Protein AF-A0A382U1R8-F1 (afdb_monomer_lite)

pLDDT: mean 84.06, std 20.85, range [28.98, 98.56]

InterPro domains:
  IPR020043 Deacetylase Atu3266-like [PTHR42717] (39-165)
  IPR032466 Metal-dependent hydrolase [SSF51556] (41-166)

Organism: NCBI:txid408172

Secondary structure (DSSP, 8-state):
-B----TT----HHHHHHHHHHHHHHTT---EEB---SSSS-HHHHGGGPPTT-EE-STTS--TT-SEETTEE-HHHHHHHHTT-EEB---TTT---HHHHHHHHHTT---SB------GGGTT-SS---HHHHHHHHHHTT--HHHHHHHHTHHHHHHTT-TTTT-----TT----------------

Structure (mmCIF, N/CA/C/O backbone):
data_AF-A0A382U1R8-F1
#
_entry.id   AF-A0A382U1R8-F1
#
loop_
_atom_site.group_PDB
_atom_site.id
_atom_site.type_symbol
_atom_site.label_atom_id
_atom_site.label_alt_id
_atom_site.label_comp_id
_atom_site.label_asym_id
_atom_site.label_entity_id
_atom_site.label_seq_id
_atom_site.pdbx_PDB_ins_code
_atom_site.Cartn_x
_atom_site.Cartn_y
_atom_site.Cartn_z
_atom_site.occupancy
_atom_site.B_iso_or_equiv
_atom_site.auth_seq_id
_atom_site.auth_comp_id
_atom_site.auth_asym_id
_atom_site.auth_atom_id
_atom_site.pdbx_PDB_model_num
ATOM 1 N N . PHE A 1 1 ? 10.491 3.017 4.070 1.00 55.66 1 PHE A N 1
ATOM 2 C CA . PHE A 1 1 ? 11.606 3.465 3.206 1.00 55.66 1 PHE A CA 1
ATOM 3 C C . PHE A 1 1 ? 11.305 3.052 1.772 1.00 55.66 1 PHE A C 1
ATOM 5 O O . PHE A 1 1 ? 10.458 2.191 1.568 1.00 55.66 1 PHE A O 1
ATOM 12 N N . ASN A 1 2 ? 11.948 3.686 0.791 1.00 57.12 2 ASN A N 1
ATOM 13 C CA . ASN A 1 2 ? 11.637 3.488 -0.621 1.00 57.12 2 ASN A CA 1
ATOM 14 C C . ASN A 1 2 ? 12.825 2.843 -1.352 1.00 57.12 2 ASN A C 1
ATOM 16 O O . ASN A 1 2 ? 13.946 3.338 -1.239 1.00 57.12 2 ASN A O 1
ATOM 20 N N . THR A 1 3 ? 12.581 1.748 -2.074 1.00 58.19 3 THR A N 1
ATOM 21 C CA . THR A 1 3 ? 13.583 1.040 -2.890 1.00 58.19 3 THR A CA 1
ATOM 22 C C . THR A 1 3 ? 13.540 1.416 -4.376 1.00 58.19 3 THR A C 1
ATOM 24 O O . THR A 1 3 ? 14.140 0.718 -5.191 1.00 58.19 3 THR A O 1
ATOM 27 N N . MET A 1 4 ? 12.855 2.501 -4.755 1.00 64.44 4 MET A N 1
ATOM 28 C CA . MET A 1 4 ? 12.833 3.038 -6.121 1.00 64.44 4 MET A CA 1
ATOM 29 C C . MET A 1 4 ? 14.244 3.362 -6.625 1.00 64.44 4 MET A C 1
ATOM 31 O O . MET A 1 4 ? 15.091 3.878 -5.890 1.00 64.44 4 MET A O 1
ATOM 35 N N . ARG A 1 5 ? 14.505 3.075 -7.905 1.00 64.31 5 ARG A N 1
ATOM 36 C CA . ARG A 1 5 ? 15.790 3.370 -8.540 1.00 64.31 5 ARG A CA 1
ATOM 37 C C . ARG A 1 5 ? 16.051 4.873 -8.609 1.00 64.31 5 ARG A C 1
ATOM 39 O O . ARG A 1 5 ? 15.297 5.632 -9.209 1.00 64.31 5 ARG A O 1
ATOM 46 N N . ASN A 1 6 ? 17.201 5.277 -8.076 1.00 64.81 6 ASN A N 1
ATOM 47 C CA . ASN A 1 6 ? 17.837 6.537 -8.430 1.00 64.81 6 ASN A CA 1
ATOM 48 C C . ASN A 1 6 ? 18.865 6.259 -9.544 1.00 64.81 6 ASN A C 1
ATOM 50 O O . ASN A 1 6 ? 19.843 5.558 -9.284 1.00 64.81 6 ASN A O 1
ATOM 54 N N . PRO A 1 7 ? 18.695 6.791 -10.768 1.00 62.28 7 PRO A N 1
ATOM 55 C CA . PRO A 1 7 ? 19.630 6.561 -11.872 1.00 62.28 7 PRO A CA 1
ATOM 56 C C . PRO A 1 7 ? 21.066 7.013 -11.575 1.00 62.28 7 PRO A C 1
ATOM 58 O O . PRO A 1 7 ? 21.999 6.501 -12.182 1.00 62.28 7 PRO A O 1
ATOM 61 N N . ALA A 1 8 ? 21.243 7.959 -10.647 1.00 56.59 8 ALA A N 1
ATOM 62 C CA . ALA A 1 8 ? 22.545 8.496 -10.266 1.00 56.59 8 ALA A CA 1
ATOM 63 C C . ALA A 1 8 ? 23.290 7.632 -9.237 1.00 56.59 8 ALA A C 1
ATOM 65 O O . ALA A 1 8 ? 24.428 7.947 -8.893 1.00 56.59 8 ALA A O 1
ATOM 66 N N . ILE A 1 9 ? 22.659 6.581 -8.700 1.00 60.97 9 ILE A N 1
ATOM 67 C CA . ILE A 1 9 ? 23.220 5.805 -7.599 1.00 60.97 9 ILE A CA 1
ATOM 68 C C . ILE A 1 9 ? 22.967 4.306 -7.811 1.00 60.97 9 ILE A C 1
ATOM 70 O O . ILE A 1 9 ? 21.850 3.819 -7.648 1.00 60.97 9 ILE A O 1
ATOM 74 N N . THR A 1 10 ? 24.025 3.557 -8.122 1.00 67.06 10 THR A N 1
ATOM 75 C CA . THR A 1 10 ? 23.963 2.098 -8.286 1.00 67.06 10 THR A CA 1
ATOM 76 C C . THR A 1 10 ? 24.118 1.411 -6.930 1.00 67.06 10 THR A C 1
ATOM 78 O O . THR A 1 10 ? 25.223 1.309 -6.406 1.00 67.06 10 THR A O 1
ATOM 81 N N . HIS A 1 11 ? 23.015 0.929 -6.365 1.00 72.94 11 HIS A N 1
ATOM 82 C CA . HIS A 1 11 ? 23.013 0.057 -5.188 1.00 72.94 11 HIS A CA 1
ATOM 83 C C . HIS A 1 11 ? 22.217 -1.211 -5.485 1.00 72.94 11 HIS A C 1
ATOM 85 O O . HIS A 1 11 ? 21.227 -1.161 -6.213 1.00 72.94 11 HIS A O 1
ATOM 91 N N . ASP A 1 12 ? 22.628 -2.327 -4.883 1.00 87.62 12 ASP A N 1
ATOM 92 C CA . ASP A 1 12 ? 21.847 -3.563 -4.893 1.00 87.62 12 ASP A CA 1
ATOM 93 C C . ASP A 1 12 ? 20.550 -3.361 -4.079 1.00 87.62 12 ASP A C 1
ATOM 95 O O . ASP A 1 12 ? 20.620 -3.100 -2.869 1.00 87.62 12 ASP A O 1
ATOM 99 N N . PRO A 1 13 ? 19.360 -3.473 -4.700 1.00 88.81 13 PRO A N 1
ATOM 100 C CA . PRO A 1 13 ? 18.092 -3.257 -4.010 1.00 88.81 13 PRO A CA 1
ATOM 101 C C . PRO A 1 13 ? 17.854 -4.260 -2.874 1.00 88.81 13 PRO A C 1
ATOM 103 O O . PRO A 1 13 ? 17.229 -3.902 -1.872 1.00 88.81 13 PRO A O 1
ATOM 106 N N . ARG A 1 14 ? 18.416 -5.474 -2.960 1.00 91.12 14 ARG A N 1
ATOM 107 C CA . ARG A 1 14 ? 18.332 -6.477 -1.886 1.00 91.12 14 ARG A CA 1
ATOM 108 C C . ARG A 1 14 ? 19.113 -6.023 -0.656 1.00 91.12 14 ARG A C 1
ATOM 110 O O . ARG A 1 14 ? 18.645 -6.170 0.473 1.00 91.12 14 ARG A O 1
ATOM 117 N N . GLN A 1 15 ? 20.270 -5.388 -0.858 1.00 91.19 15 GLN A N 1
ATOM 118 C CA . GLN A 1 15 ? 21.047 -4.800 0.231 1.00 91.19 15 GLN A CA 1
ATOM 119 C C . GLN A 1 15 ? 20.304 -3.637 0.906 1.00 91.19 15 GLN A C 1
ATOM 121 O O . GLN A 1 15 ? 20.348 -3.530 2.134 1.00 91.19 15 GLN A O 1
ATOM 126 N N . ILE A 1 16 ? 19.614 -2.786 0.137 1.00 90.19 16 ILE A N 1
ATOM 127 C CA . ILE A 1 16 ? 18.795 -1.697 0.696 1.00 90.19 16 ILE A CA 1
ATOM 128 C C . ILE A 1 16 ? 17.664 -2.275 1.545 1.00 90.19 16 ILE A C 1
ATOM 130 O O . ILE A 1 16 ? 17.480 -1.844 2.684 1.00 90.19 16 ILE A O 1
ATOM 134 N N . MET A 1 17 ? 16.941 -3.269 1.020 1.00 92.75 17 MET A N 1
ATOM 135 C CA . MET A 1 17 ? 15.852 -3.916 1.747 1.00 92.75 17 MET A CA 1
ATOM 136 C C . MET A 1 17 ? 16.343 -4.543 3.053 1.00 92.75 17 MET A C 1
ATOM 138 O O . MET A 1 17 ? 15.781 -4.254 4.107 1.00 92.75 17 MET A O 1
ATOM 142 N N . ARG A 1 18 ? 17.443 -5.308 3.009 1.00 93.62 18 ARG A N 1
ATOM 143 C CA . ARG A 1 18 ? 18.053 -5.905 4.205 1.00 93.62 18 ARG A CA 1
ATOM 144 C C . ARG A 1 18 ? 18.379 -4.852 5.264 1.00 93.62 18 ARG A C 1
ATOM 146 O O . ARG A 1 18 ? 17.970 -4.997 6.408 1.00 93.62 18 ARG A O 1
ATOM 153 N N . ARG A 1 19 ? 19.066 -3.768 4.889 1.00 93.50 19 ARG A N 1
ATOM 154 C CA . ARG A 1 19 ? 19.439 -2.699 5.835 1.00 9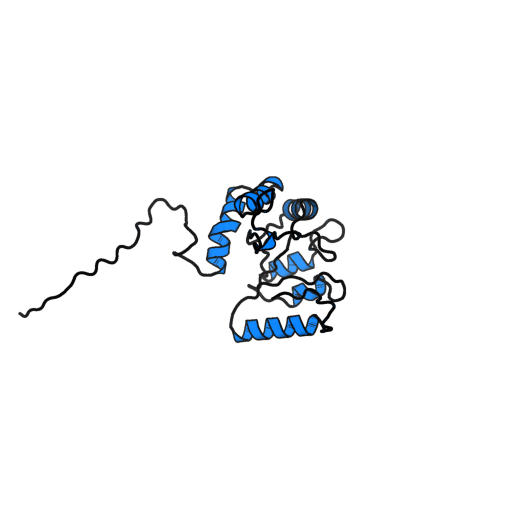3.50 19 ARG A CA 1
ATOM 155 C C . ARG A 1 19 ? 18.221 -1.979 6.416 1.00 93.50 19 ARG A C 1
ATOM 157 O O . ARG A 1 19 ? 18.226 -1.609 7.587 1.00 93.50 19 ARG A O 1
ATOM 164 N N . GLY A 1 20 ? 17.183 -1.770 5.607 1.00 93.56 20 GLY A N 1
ATOM 165 C CA . GLY A 1 20 ? 15.927 -1.182 6.066 1.00 93.56 20 GLY A CA 1
ATOM 166 C C . GLY A 1 20 ? 15.215 -2.064 7.094 1.00 93.56 20 GLY A C 1
ATOM 167 O O . GLY A 1 20 ? 14.724 -1.550 8.097 1.00 93.56 20 GLY A O 1
ATOM 168 N N . LEU A 1 21 ? 15.214 -3.381 6.879 1.00 95.12 21 LEU A N 1
ATOM 169 C CA . LEU A 1 21 ? 14.654 -4.360 7.813 1.00 95.12 21 LEU A CA 1
ATOM 170 C C . LEU A 1 21 ? 15.484 -4.474 9.101 1.00 95.12 21 LEU A C 1
ATOM 172 O O . LEU A 1 21 ? 14.904 -4.477 10.182 1.00 95.12 21 LEU A O 1
ATOM 176 N N . GLU A 1 22 ? 16.817 -4.464 9.010 1.00 95.38 22 GLU A N 1
ATOM 177 C CA . GLU A 1 22 ? 17.717 -4.441 10.177 1.00 95.38 22 GLU A CA 1
ATOM 178 C C . GLU A 1 22 ? 17.462 -3.213 11.066 1.00 95.38 22 GLU A C 1
ATOM 180 O O . GLU A 1 22 ? 17.375 -3.325 12.288 1.00 95.38 22 GLU A O 1
ATOM 185 N N . ALA A 1 23 ? 17.276 -2.033 10.466 1.00 95.19 23 ALA A N 1
ATOM 186 C CA . ALA A 1 23 ? 16.932 -0.819 11.208 1.00 95.19 23 ALA A CA 1
ATOM 187 C C . ALA A 1 23 ? 15.541 -0.906 11.866 1.00 95.19 23 ALA A C 1
ATOM 189 O O . ALA A 1 23 ? 15.331 -0.411 12.977 1.00 95.19 23 ALA A O 1
ATOM 190 N N . ALA A 1 24 ? 14.583 -1.538 11.190 1.00 94.56 24 ALA A N 1
ATOM 191 C CA . ALA A 1 24 ? 13.235 -1.735 11.707 1.00 94.56 24 ALA A CA 1
ATOM 192 C C . ALA A 1 24 ? 13.216 -2.721 12.886 1.00 94.56 24 ALA A C 1
ATOM 194 O O . ALA A 1 24 ? 12.536 -2.493 13.882 1.00 94.56 24 ALA A O 1
ATOM 195 N N . GLU A 1 25 ? 14.002 -3.795 12.805 1.00 94.19 25 GLU A N 1
ATOM 196 C CA . GLU A 1 25 ? 14.203 -4.756 13.891 1.00 94.19 25 GLU A CA 1
ATOM 197 C C . GLU A 1 25 ? 14.902 -4.116 15.091 1.00 94.19 25 GLU A C 1
ATOM 199 O O . GLU A 1 25 ? 14.383 -4.182 16.202 1.00 94.19 25 GLU A O 1
ATOM 204 N N . GLY A 1 26 ? 15.999 -3.387 14.866 1.00 95.69 26 GLY A N 1
ATOM 205 C CA . GLY A 1 26 ? 16.717 -2.685 15.932 1.00 95.69 26 GLY A CA 1
ATOM 206 C C . GLY A 1 26 ? 15.904 -1.588 16.632 1.00 95.69 26 GLY A C 1
ATOM 207 O O . GLY A 1 26 ? 16.256 -1.175 17.733 1.00 95.69 26 GLY A O 1
ATOM 208 N N . SER A 1 27 ? 14.814 -1.117 16.017 1.00 94.38 27 SER A N 1
ATOM 209 C CA . SER A 1 27 ? 13.902 -0.128 16.604 1.00 94.38 27 SER A CA 1
ATOM 210 C C . SER A 1 27 ? 12.577 -0.713 17.099 1.00 94.38 27 SER A C 1
ATOM 212 O O . SER A 1 27 ? 11.750 0.046 17.604 1.00 94.38 27 SER A O 1
ATOM 214 N N . SER A 1 28 ? 12.365 -2.028 16.969 1.00 92.38 28 SER A N 1
ATOM 215 C CA . SER A 1 28 ? 11.097 -2.703 17.278 1.00 92.38 28 SER A CA 1
ATOM 216 C C . SER A 1 28 ? 9.884 -2.038 16.616 1.00 92.38 28 SER A C 1
ATOM 218 O O . SER A 1 28 ? 8.808 -1.950 17.211 1.00 92.38 28 SER A O 1
ATOM 220 N N . ARG A 1 29 ? 10.059 -1.520 15.393 1.00 91.12 29 ARG A N 1
ATOM 221 C CA . ARG A 1 29 ? 9.005 -0.836 14.636 1.00 91.12 29 ARG A CA 1
ATOM 222 C C . ARG A 1 29 ? 8.714 -1.537 13.311 1.00 91.12 29 ARG A C 1
ATOM 224 O O . ARG A 1 29 ? 9.617 -2.138 12.717 1.00 91.12 29 ARG A O 1
ATOM 231 N N . PRO A 1 30 ? 7.465 -1.442 12.827 1.00 93.19 30 PRO A N 1
ATOM 232 C CA . PRO A 1 30 ? 7.136 -1.875 11.483 1.00 93.19 30 PRO A CA 1
ATOM 233 C C . PRO A 1 30 ? 7.745 -0.931 10.447 1.00 93.19 30 PRO A C 1
ATOM 235 O O . PRO A 1 30 ? 8.069 0.230 10.720 1.00 93.19 30 PRO A O 1
ATOM 238 N N . VAL A 1 31 ? 7.858 -1.431 9.226 1.00 95.19 31 VAL A N 1
ATOM 239 C CA . VAL A 1 31 ? 8.271 -0.666 8.056 1.00 95.19 31 VAL A CA 1
ATOM 240 C C . VAL A 1 31 ? 7.078 -0.350 7.172 1.00 95.19 31 VAL A C 1
ATOM 242 O O . VAL A 1 31 ? 6.302 -1.232 6.835 1.00 95.19 31 VAL A O 1
ATOM 245 N N . LEU A 1 32 ? 6.986 0.906 6.728 1.00 95.38 32 LEU A N 1
ATOM 246 C CA . LEU A 1 32 ? 6.201 1.270 5.550 1.00 95.38 32 LEU A CA 1
ATOM 247 C C . LEU A 1 32 ? 7.080 1.083 4.309 1.00 95.38 32 LEU A C 1
ATOM 249 O O . LEU A 1 32 ? 8.049 1.830 4.108 1.00 95.38 32 LEU A O 1
ATOM 253 N N . TYR A 1 33 ? 6.782 0.061 3.520 1.00 95.12 33 TYR A N 1
ATOM 254 C CA . TYR A 1 33 ? 7.550 -0.391 2.372 1.00 95.12 33 TYR A CA 1
ATOM 255 C C . TYR A 1 33 ? 6.905 0.059 1.061 1.00 95.12 33 TYR A C 1
ATOM 257 O O . TYR A 1 33 ? 5.787 -0.335 0.738 1.00 95.12 33 TYR A O 1
ATOM 265 N N . GLY A 1 34 ? 7.629 0.878 0.297 1.00 92.62 34 GLY A N 1
ATOM 266 C CA . GLY A 1 34 ? 7.286 1.170 -1.094 1.00 92.62 34 GLY A CA 1
ATOM 267 C C . GLY A 1 34 ? 7.994 0.166 -2.006 1.00 92.62 34 GLY A C 1
ATOM 268 O O . GLY A 1 34 ? 9.228 0.236 -2.071 1.00 92.62 34 GLY A O 1
ATOM 269 N N . PRO A 1 35 ? 7.265 -0.747 -2.677 1.00 90.19 35 PRO A N 1
ATOM 270 C CA . PRO A 1 35 ? 7.871 -1.805 -3.471 1.00 90.19 35 PRO A CA 1
ATOM 271 C C . PRO A 1 35 ? 8.677 -1.244 -4.639 1.00 90.19 35 PRO A C 1
ATOM 273 O O . PRO A 1 35 ? 8.370 -0.193 -5.209 1.00 90.19 35 PRO A O 1
ATOM 276 N N . ARG A 1 36 ? 9.736 -1.966 -4.995 1.00 88.38 36 ARG A N 1
ATOM 277 C CA . ARG A 1 36 ? 10.504 -1.710 -6.210 1.00 88.38 36 ARG A CA 1
ATOM 278 C C . ARG A 1 36 ? 9.760 -2.291 -7.407 1.00 88.38 36 ARG A C 1
ATOM 280 O O . ARG A 1 36 ? 9.222 -3.387 -7.319 1.00 88.38 36 ARG A O 1
ATOM 287 N N . PHE A 1 37 ? 9.769 -1.570 -8.520 1.00 81.75 37 PHE A N 1
ATOM 288 C CA . PHE A 1 37 ? 9.058 -1.969 -9.737 1.00 81.75 37 PHE A CA 1
ATOM 289 C C . PHE A 1 37 ? 9.967 -2.083 -10.969 1.00 81.75 37 PHE A C 1
ATOM 291 O O . PHE A 1 37 ? 9.486 -2.458 -12.022 1.00 81.75 37 PHE A O 1
ATOM 298 N N . ASP A 1 38 ? 11.275 -1.826 -10.848 1.00 77.25 38 ASP A N 1
ATOM 299 C CA . ASP A 1 38 ? 12.241 -1.830 -11.965 1.00 77.25 38 ASP A CA 1
ATOM 300 C C . ASP A 1 38 ? 12.655 -3.247 -12.459 1.00 77.25 38 ASP A C 1
ATOM 302 O O . ASP A 1 38 ? 13.688 -3.397 -13.113 1.00 77.25 38 ASP A O 1
ATOM 306 N N . GLY A 1 39 ? 11.899 -4.299 -12.110 1.00 79.12 39 GLY A N 1
ATOM 307 C CA . GLY A 1 39 ? 12.068 -5.693 -12.570 1.00 79.12 39 GLY A CA 1
ATOM 308 C C . GLY A 1 39 ? 13.316 -6.459 -12.084 1.00 79.12 39 GLY A C 1
ATOM 309 O O . GLY A 1 39 ? 13.338 -7.686 -12.107 1.00 79.12 39 GLY A O 1
ATOM 310 N N . ASP A 1 40 ? 14.351 -5.774 -11.601 1.00 87.19 40 ASP A N 1
ATOM 311 C CA . ASP A 1 40 ? 15.619 -6.339 -11.096 1.00 87.19 40 ASP A CA 1
ATOM 312 C C . ASP A 1 40 ? 15.540 -6.924 -9.668 1.00 87.19 40 ASP A C 1
ATOM 314 O O . ASP A 1 40 ? 16.464 -7.593 -9.179 1.00 87.19 40 ASP A O 1
ATOM 318 N N . PHE A 1 41 ? 14.416 -6.694 -8.998 1.00 90.88 41 PHE A N 1
ATOM 319 C CA . PHE A 1 41 ? 14.034 -7.340 -7.753 1.00 90.88 41 PHE A CA 1
ATOM 320 C C . PHE A 1 41 ? 12.516 -7.551 -7.773 1.00 90.88 41 PHE A C 1
ATOM 322 O O . PHE A 1 41 ? 11.790 -6.610 -7.468 1.00 90.88 41 PHE A O 1
ATOM 329 N N . PRO A 1 42 ? 12.024 -8.734 -8.174 1.00 93.31 42 PRO A N 1
ATOM 330 C CA . PRO A 1 42 ? 10.593 -8.985 -8.324 1.00 93.31 42 PRO A CA 1
ATOM 331 C C . PRO A 1 42 ? 9.810 -8.864 -7.012 1.00 93.31 42 PRO A C 1
ATOM 333 O O . PRO A 1 42 ? 10.319 -9.206 -5.946 1.00 93.31 42 PRO A O 1
ATOM 336 N N . LEU A 1 43 ? 8.549 -8.443 -7.078 1.00 94.62 43 LEU A N 1
ATOM 337 C CA . LEU A 1 43 ? 7.632 -8.320 -5.946 1.00 94.62 43 LEU A CA 1
ATOM 338 C C . LEU A 1 43 ? 7.488 -9.656 -5.208 1.00 94.62 43 LEU A C 1
ATOM 340 O O . LEU A 1 43 ? 7.479 -9.693 -3.978 1.00 94.62 43 LEU A O 1
ATOM 344 N N . ASP A 1 44 ? 7.466 -10.755 -5.958 1.00 95.00 44 ASP A N 1
ATOM 345 C CA . ASP A 1 44 ? 7.406 -12.122 -5.441 1.00 95.00 44 ASP A CA 1
ATOM 346 C C . ASP A 1 44 ? 8.651 -12.491 -4.602 1.00 95.00 44 ASP A C 1
ATOM 348 O O . ASP A 1 44 ? 8.562 -13.350 -3.728 1.00 95.00 44 ASP A O 1
ATOM 352 N N . GLU A 1 45 ? 9.791 -11.818 -4.810 1.00 95.56 45 GLU A N 1
ATOM 353 C CA . GLU A 1 45 ? 10.995 -11.941 -3.973 1.00 95.56 45 GLU A CA 1
ATOM 354 C C . GLU A 1 45 ? 11.045 -10.891 -2.850 1.00 95.56 45 GLU A C 1
ATOM 356 O O . GLU A 1 45 ? 11.627 -11.149 -1.797 1.00 95.56 45 GLU A O 1
ATOM 361 N N . GLN A 1 46 ? 10.428 -9.722 -3.045 1.00 96.19 46 GLN A N 1
ATOM 362 C CA . GLN A 1 46 ? 10.357 -8.655 -2.040 1.00 96.19 46 GLN A CA 1
ATOM 363 C C . GLN A 1 46 ? 9.431 -9.035 -0.874 1.00 96.19 46 GLN A C 1
ATOM 365 O O . GLN A 1 46 ? 9.806 -8.926 0.293 1.00 96.19 46 GLN A O 1
ATOM 370 N N . LEU A 1 47 ? 8.207 -9.484 -1.167 1.00 97.31 47 LEU A N 1
ATOM 371 C CA . LEU A 1 47 ? 7.175 -9.734 -0.155 1.00 97.31 47 LEU A CA 1
ATOM 372 C C . LEU A 1 47 ? 7.566 -10.788 0.902 1.00 97.31 47 LEU A C 1
ATOM 374 O O . LE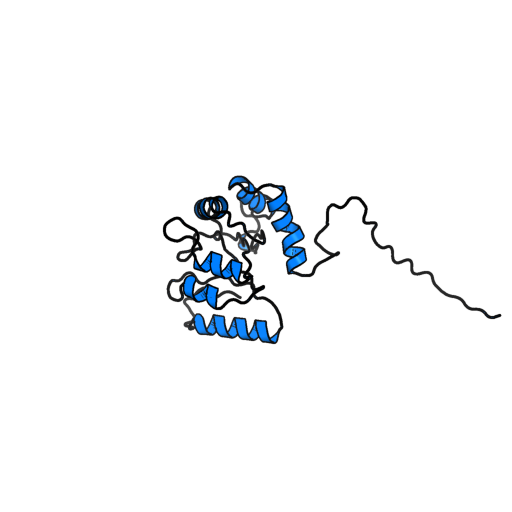U A 1 47 ? 7.224 -10.594 2.073 1.00 97.31 47 LEU A O 1
ATOM 378 N N . PRO A 1 48 ? 8.278 -11.886 0.569 1.00 97.50 48 PRO A N 1
ATOM 379 C CA . PRO A 1 48 ? 8.797 -12.832 1.559 1.00 97.50 48 PRO A CA 1
ATOM 380 C C . PRO A 1 48 ? 9.764 -12.231 2.582 1.00 97.50 48 PRO A C 1
ATOM 382 O O . PRO A 1 48 ? 9.894 -12.782 3.672 1.00 97.50 48 PRO A O 1
ATOM 385 N N . CYS A 1 49 ? 10.430 -11.117 2.266 1.00 96.88 49 CYS A N 1
ATOM 386 C CA . CYS A 1 49 ? 11.353 -10.459 3.190 1.00 96.88 49 CYS A CA 1
ATOM 387 C C . CYS A 1 49 ? 10.640 -9.634 4.275 1.00 96.88 49 CYS A C 1
ATOM 389 O O . CYS A 1 49 ? 11.260 -9.291 5.279 1.00 96.88 49 CYS A O 1
ATOM 391 N N . LEU A 1 50 ? 9.366 -9.284 4.075 1.00 97.69 50 LEU A N 1
ATOM 392 C CA . LEU A 1 50 ? 8.592 -8.483 5.023 1.00 97.69 50 LEU A CA 1
ATOM 393 C C . LEU A 1 50 ? 8.088 -9.328 6.197 1.00 97.69 50 LEU A C 1
ATOM 395 O O . LEU A 1 50 ? 7.761 -10.509 6.052 1.00 97.69 50 LEU A O 1
ATOM 399 N N . ARG A 1 51 ? 8.001 -8.695 7.366 1.00 96.50 51 ARG A N 1
ATOM 400 C CA . ARG A 1 51 ? 7.614 -9.321 8.633 1.00 96.50 51 ARG A CA 1
ATOM 401 C C . ARG A 1 51 ? 6.145 -9.021 8.949 1.00 96.50 51 ARG A C 1
ATOM 403 O O . ARG A 1 51 ? 5.590 -8.053 8.423 1.00 96.50 51 ARG A O 1
ATOM 410 N N . PRO A 1 52 ? 5.511 -9.799 9.844 1.00 96.88 52 PRO A N 1
ATOM 411 C CA . PRO A 1 52 ? 4.195 -9.447 10.362 1.00 96.88 52 PRO A CA 1
ATOM 412 C C . PRO A 1 52 ? 4.191 -8.017 10.927 1.00 96.88 52 PRO A C 1
ATOM 414 O O . PRO A 1 52 ? 5.084 -7.646 11.688 1.00 96.88 52 PRO A O 1
ATOM 417 N N . GLY A 1 53 ? 3.197 -7.217 10.544 1.00 95.38 53 GLY A N 1
ATOM 418 C CA . GLY A 1 53 ? 3.063 -5.811 10.930 1.00 95.38 53 GLY A CA 1
ATOM 419 C C . GLY A 1 53 ? 3.760 -4.809 10.003 1.00 95.38 53 GLY A C 1
ATOM 420 O O . GLY A 1 53 ? 3.426 -3.627 10.064 1.00 95.38 53 GLY A O 1
ATOM 421 N N . ASP A 1 54 ? 4.675 -5.240 9.125 1.00 97.12 54 ASP A N 1
ATOM 422 C CA . ASP A 1 54 ? 5.179 -4.370 8.057 1.00 97.12 54 ASP A CA 1
ATOM 423 C C . ASP A 1 54 ? 4.040 -4.058 7.060 1.00 97.12 54 ASP A C 1
ATOM 425 O O . ASP A 1 54 ? 3.138 -4.870 6.837 1.00 97.12 54 ASP A O 1
ATOM 429 N N . VAL A 1 55 ? 4.066 -2.863 6.469 1.00 97.81 55 VAL A N 1
ATOM 430 C CA . VAL A 1 55 ? 2.993 -2.314 5.630 1.00 97.81 55 VAL A CA 1
AT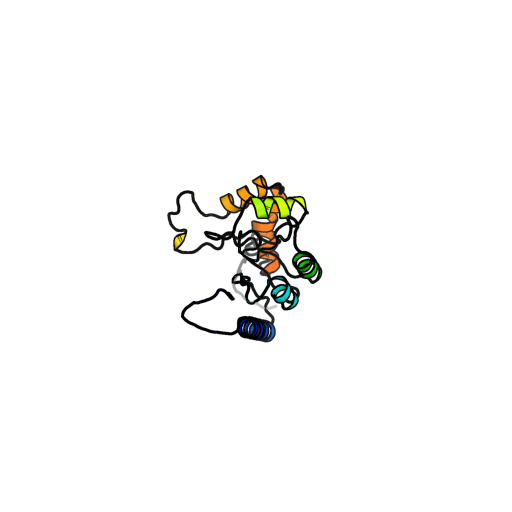OM 431 C C . VAL A 1 55 ? 3.522 -2.042 4.225 1.00 97.81 55 VAL A C 1
ATOM 433 O O . VAL A 1 55 ? 4.438 -1.244 4.056 1.00 97.81 55 VAL A O 1
ATOM 436 N N . VAL A 1 56 ? 2.932 -2.653 3.204 1.00 97.19 56 VAL A N 1
ATOM 437 C CA . VAL A 1 56 ? 3.183 -2.344 1.790 1.00 97.19 56 VAL A CA 1
ATOM 438 C C . VAL A 1 56 ? 2.304 -1.169 1.380 1.00 97.19 56 VAL A C 1
ATOM 440 O O . VAL A 1 56 ? 1.102 -1.211 1.602 1.00 97.19 56 VAL A O 1
ATOM 443 N N . THR A 1 57 ? 2.870 -0.126 0.778 1.00 96.12 57 THR A N 1
ATOM 444 C CA . THR A 1 57 ? 2.102 0.999 0.212 1.00 96.12 57 THR A CA 1
ATOM 445 C C . THR A 1 57 ? 2.149 0.978 -1.318 1.00 96.12 57 THR A C 1
ATOM 447 O O . THR A 1 57 ? 2.856 0.158 -1.905 1.00 96.12 57 THR A O 1
ATOM 450 N N . TYR A 1 58 ? 1.390 1.857 -1.978 1.00 94.94 58 TYR A N 1
ATOM 451 C CA . TYR A 1 58 ? 1.222 1.886 -3.444 1.00 94.94 58 TYR A CA 1
ATOM 452 C C . TYR A 1 58 ? 0.533 0.638 -4.017 1.00 94.94 58 TYR A C 1
ATOM 454 O O . TYR A 1 58 ? 0.668 0.331 -5.201 1.00 94.94 58 TYR A O 1
ATOM 462 N N . THR A 1 59 ? -0.221 -0.073 -3.176 1.00 95.94 59 THR A N 1
ATOM 463 C CA . THR A 1 59 ? -0.775 -1.408 -3.451 1.00 95.94 59 THR A CA 1
ATOM 464 C C . THR A 1 59 ? -1.609 -1.470 -4.735 1.00 95.94 59 THR A C 1
ATOM 466 O O . THR A 1 59 ? -1.575 -2.471 -5.444 1.00 95.94 59 THR A O 1
ATOM 469 N N . PHE A 1 60 ? -2.340 -0.398 -5.054 1.00 96.62 60 PHE A N 1
ATOM 470 C CA . PHE A 1 60 ? -3.272 -0.351 -6.187 1.00 96.62 60 PHE A CA 1
ATOM 471 C C . PHE A 1 60 ? -2.726 0.436 -7.384 1.00 96.62 60 PHE A C 1
ATOM 473 O O . PHE A 1 60 ? -3.491 0.823 -8.265 1.00 96.62 60 PHE A O 1
ATOM 480 N N . GLY A 1 61 ? -1.421 0.710 -7.420 1.00 92.38 61 GLY A N 1
ATOM 481 C CA . GLY A 1 61 ? -0.778 1.412 -8.526 1.00 92.38 61 GLY A CA 1
ATOM 482 C C . GLY A 1 61 ? -0.551 0.526 -9.746 1.00 92.38 61 GLY A C 1
ATOM 483 O O . GLY A 1 61 ? -0.239 -0.656 -9.617 1.00 92.38 61 GLY A O 1
ATOM 484 N N . ASP A 1 62 ? -0.645 1.119 -10.938 1.00 88.44 62 ASP A N 1
ATOM 485 C CA . ASP A 1 62 ? -0.202 0.482 -12.185 1.00 88.44 62 ASP A CA 1
ATOM 486 C C . ASP A 1 62 ? 1.320 0.615 -12.326 1.00 88.44 62 ASP A C 1
ATOM 488 O O . ASP A 1 62 ? 1.857 1.443 -13.064 1.00 88.44 62 ASP A O 1
ATOM 492 N N . LEU A 1 63 ? 2.013 -0.143 -11.482 1.00 85.19 63 LEU A N 1
ATOM 493 C CA . LEU A 1 63 ? 3.460 -0.305 -11.500 1.00 85.19 63 LEU A CA 1
ATOM 494 C C . LEU A 1 63 ? 3.815 -1.510 -12.379 1.00 85.19 63 LEU A C 1
ATOM 496 O O . LEU A 1 63 ? 3.023 -2.446 -12.487 1.00 85.19 63 LEU A O 1
ATOM 500 N N . GLU A 1 64 ? 5.010 -1.512 -12.972 1.00 85.38 64 GLU A N 1
ATOM 501 C CA . GLU A 1 64 ? 5.470 -2.606 -13.846 1.00 85.38 64 GLU A CA 1
ATOM 502 C C . GLU A 1 64 ? 5.397 -3.975 -13.148 1.00 85.38 64 GLU A C 1
ATOM 504 O O . GLU A 1 64 ? 4.965 -4.954 -13.752 1.00 85.38 64 GLU A O 1
ATOM 509 N N . ASP A 1 65 ? 5.703 -4.019 -11.848 1.00 88.62 65 ASP A N 1
ATOM 510 C CA . ASP A 1 65 ? 5.576 -5.216 -11.014 1.00 88.62 65 ASP A CA 1
ATOM 511 C C . ASP A 1 65 ? 4.537 -5.029 -9.892 1.00 88.62 65 ASP A C 1
ATOM 513 O O . ASP A 1 65 ? 4.841 -5.066 -8.700 1.00 88.62 65 ASP A O 1
ATOM 517 N N . ASN A 1 66 ? 3.291 -4.744 -10.288 1.00 93.12 66 ASN A N 1
ATOM 518 C CA . ASN A 1 66 ? 2.155 -4.558 -9.377 1.00 93.12 66 ASN A CA 1
ATOM 519 C C . ASN A 1 66 ? 1.579 -5.884 -8.837 1.00 93.12 66 ASN A C 1
ATOM 521 O O . ASN A 1 66 ? 1.992 -6.974 -9.225 1.00 93.12 66 ASN A O 1
ATOM 525 N N . ILE A 1 67 ? 0.573 -5.799 -7.961 1.00 95.94 67 ILE A N 1
ATOM 526 C CA . ILE A 1 67 ? -0.030 -6.947 -7.259 1.00 95.94 67 ILE A CA 1
ATOM 527 C C . ILE A 1 67 ? -0.815 -7.928 -8.147 1.00 95.94 67 ILE A C 1
ATOM 529 O O . ILE A 1 67 ? -1.207 -8.993 -7.665 1.00 95.94 67 ILE A O 1
ATOM 533 N N . ILE A 1 68 ? -1.061 -7.597 -9.416 1.00 96.50 68 ILE A N 1
ATOM 534 C CA . ILE A 1 68 ? -1.816 -8.422 -10.358 1.00 96.50 68 ILE A CA 1
ATOM 535 C C . ILE A 1 68 ? -0.852 -9.183 -11.270 1.00 96.50 68 ILE A C 1
ATOM 537 O O . ILE A 1 68 ? 0.059 -8.617 -11.867 1.00 96.50 68 ILE A O 1
ATOM 541 N N . ALA A 1 69 ? -1.084 -10.484 -11.420 1.00 94.19 69 ALA A N 1
ATOM 542 C CA . ALA A 1 69 ? -0.414 -11.328 -12.400 1.00 94.19 69 ALA A CA 1
ATOM 543 C C . ALA A 1 69 ? -1.456 -12.170 -13.137 1.00 94.19 69 ALA A C 1
ATOM 545 O O . ALA A 1 69 ? -2.289 -12.832 -12.521 1.00 94.19 69 ALA A O 1
ATOM 546 N N . LYS A 1 70 ? -1.413 -12.152 -14.476 1.00 93.38 70 LYS A N 1
ATOM 547 C CA . LYS A 1 70 ? -2.351 -12.905 -15.334 1.00 93.38 70 LYS A CA 1
ATOM 548 C C . LYS A 1 70 ? -3.831 -12.620 -15.005 1.00 93.38 70 LYS A C 1
ATOM 550 O O . LYS A 1 70 ? -4.659 -13.526 -15.028 1.00 93.38 70 LYS A O 1
ATOM 555 N N . GLY A 1 71 ? -4.148 -11.360 -14.691 1.00 95.19 71 GLY A N 1
ATOM 556 C CA . GLY A 1 71 ? -5.511 -10.900 -14.395 1.00 95.19 71 GLY A CA 1
ATOM 557 C C . GLY A 1 71 ? -6.051 -11.310 -13.023 1.00 95.19 71 GLY A C 1
ATOM 558 O O . GLY A 1 71 ? -7.257 -11.236 -12.818 1.00 95.19 71 GLY A O 1
ATOM 559 N N . ARG A 1 72 ? -5.184 -11.764 -12.111 1.00 97.44 72 ARG A N 1
ATOM 560 C CA . ARG A 1 72 ? -5.540 -12.200 -10.757 1.00 97.44 72 ARG A CA 1
ATOM 561 C C . ARG A 1 72 ? -4.597 -11.590 -9.729 1.00 97.44 72 ARG A C 1
ATOM 563 O O . ARG A 1 72 ? -3.460 -11.263 -10.074 1.00 97.44 72 ARG A O 1
ATOM 570 N N . VAL A 1 73 ? -5.017 -11.484 -8.471 1.00 98.06 73 VAL A N 1
ATOM 571 C CA . VAL A 1 73 ? -4.093 -11.099 -7.390 1.00 98.06 73 VAL A CA 1
ATOM 572 C C . VAL A 1 73 ? -3.029 -12.191 -7.223 1.00 98.06 73 VAL A C 1
ATOM 574 O O . VAL A 1 73 ? -3.343 -13.383 -7.183 1.00 98.06 73 VAL A O 1
ATOM 577 N N . ARG A 1 74 ? -1.753 -11.798 -7.149 1.00 97.44 74 ARG A N 1
ATOM 578 C CA . ARG A 1 74 ? -0.615 -12.723 -7.004 1.00 97.44 74 ARG A CA 1
ATOM 579 C C . ARG A 1 74 ? -0.742 -13.585 -5.750 1.00 97.44 74 ARG A C 1
ATOM 581 O O . ARG A 1 74 ? -1.113 -13.094 -4.686 1.00 97.44 74 ARG A O 1
ATOM 588 N N . SER A 1 75 ? -0.313 -14.844 -5.832 1.00 97.88 75 SER A N 1
ATOM 589 C CA . SER A 1 75 ? -0.240 -15.720 -4.654 1.00 97.88 75 SER A CA 1
ATOM 590 C C . SER A 1 75 ? 0.680 -15.146 -3.578 1.00 97.88 75 SER A C 1
ATOM 592 O O . SER A 1 75 ? 0.295 -15.114 -2.418 1.00 97.88 75 SER A O 1
ATOM 594 N N . ALA A 1 76 ? 1.828 -14.573 -3.960 1.00 97.69 76 ALA A N 1
ATOM 595 C CA . ALA A 1 76 ? 2.767 -13.957 -3.020 1.00 97.69 76 ALA A CA 1
ATOM 596 C C . ALA A 1 76 ? 2.142 -12.814 -2.194 1.00 97.69 76 ALA A C 1
ATOM 598 O O . ALA A 1 76 ? 2.521 -12.606 -1.041 1.00 97.69 76 ALA A O 1
ATOM 599 N N . VAL A 1 77 ? 1.165 -12.096 -2.763 1.00 98.31 77 VAL A N 1
ATOM 600 C CA . VAL A 1 77 ? 0.416 -11.025 -2.086 1.00 98.31 77 VAL A CA 1
ATOM 601 C C . VAL A 1 77 ? -0.524 -11.615 -1.034 1.00 98.31 77 VAL A C 1
ATOM 603 O O . VAL A 1 77 ? -0.527 -11.162 0.112 1.00 98.31 77 VAL A O 1
ATOM 606 N N . TRP A 1 78 ? -1.253 -12.676 -1.383 1.00 98.50 78 TRP A N 1
ATOM 607 C CA . TRP A 1 78 ? -2.079 -13.423 -0.432 1.00 98.50 78 TRP A CA 1
ATOM 608 C C . TRP A 1 78 ? -1.250 -14.075 0.675 1.00 98.50 78 TRP A C 1
ATOM 610 O O . TRP A 1 78 ? -1.604 -13.960 1.846 1.00 98.50 78 TRP A O 1
ATOM 620 N N . ASP A 1 79 ? -0.118 -14.685 0.328 1.00 98.56 79 ASP A N 1
ATOM 621 C CA . ASP A 1 79 ? 0.793 -15.307 1.286 1.00 98.56 79 ASP A CA 1
ATOM 622 C C . ASP A 1 79 ? 1.363 -14.266 2.254 1.00 98.56 79 ASP A C 1
ATOM 624 O O . ASP A 1 79 ? 1.461 -14.517 3.454 1.00 98.56 79 ASP A O 1
ATOM 628 N N . ALA A 1 80 ? 1.730 -13.078 1.761 1.00 98.56 80 ALA A N 1
ATOM 629 C CA . ALA A 1 80 ? 2.195 -11.979 2.604 1.00 98.56 80 ALA A CA 1
ATOM 630 C C . ALA A 1 80 ? 1.107 -11.511 3.573 1.00 98.56 80 ALA A C 1
ATOM 632 O O . ALA A 1 80 ? 1.365 -11.407 4.774 1.00 98.56 80 ALA A O 1
ATOM 633 N N . ARG A 1 81 ? -0.124 -11.324 3.082 1.00 98.56 81 ARG A N 1
ATOM 634 C CA . ARG A 1 81 ? -1.275 -11.009 3.934 1.00 98.56 81 ARG A CA 1
ATOM 635 C C . ARG A 1 81 ? -1.514 -12.086 4.991 1.00 98.56 81 ARG A C 1
ATOM 637 O O . ARG A 1 81 ? -1.707 -11.755 6.155 1.00 98.56 81 ARG A O 1
ATOM 644 N N . ALA A 1 82 ? -1.456 -13.364 4.619 1.00 98.44 82 ALA A N 1
ATOM 645 C CA . ALA A 1 82 ? -1.634 -14.478 5.550 1.00 98.44 82 ALA A CA 1
ATOM 646 C C . ALA A 1 82 ? -0.555 -14.512 6.648 1.00 98.44 82 ALA A C 1
ATOM 648 O O . ALA A 1 82 ? -0.835 -14.918 7.773 1.00 98.44 82 ALA A O 1
ATOM 649 N N . ARG A 1 83 ? 0.661 -14.030 6.352 1.00 98.06 83 ARG A N 1
ATOM 650 C CA . ARG A 1 83 ? 1.731 -13.831 7.345 1.00 98.06 83 ARG A CA 1
ATOM 651 C C . ARG A 1 83 ? 1.545 -12.582 8.215 1.00 98.06 83 ARG A C 1
ATOM 653 O O . ARG A 1 83 ? 2.330 -12.381 9.133 1.00 98.06 83 ARG A O 1
ATOM 660 N N . GLY A 1 84 ? 0.543 -11.746 7.956 1.00 97.81 84 GLY A N 1
ATOM 661 C CA . GLY A 1 84 ? 0.294 -10.511 8.701 1.00 97.81 84 GLY A CA 1
ATOM 662 C C . GLY A 1 84 ? 1.003 -9.277 8.141 1.00 97.81 84 GLY A C 1
ATOM 663 O O . GLY A 1 84 ? 1.140 -8.291 8.863 1.00 97.81 84 GLY A O 1
ATOM 664 N N . VAL A 1 85 ? 1.466 -9.313 6.888 1.00 98.44 85 VAL A N 1
ATOM 665 C CA . VAL A 1 85 ? 1.856 -8.094 6.160 1.00 98.44 85 VAL A CA 1
ATOM 666 C C . VAL A 1 85 ? 0.589 -7.328 5.786 1.00 98.44 85 VAL A C 1
ATOM 668 O O . VAL A 1 85 ? -0.389 -7.913 5.317 1.00 98.44 85 VAL A O 1
ATOM 671 N N . LEU A 1 86 ? 0.611 -6.018 5.997 1.00 98.38 86 LEU A N 1
ATOM 672 C CA . LEU A 1 86 ? -0.523 -5.129 5.770 1.00 98.38 86 LEU A CA 1
ATOM 673 C C . LEU A 1 86 ? -0.364 -4.376 4.449 1.00 98.38 86 LEU A C 1
ATOM 675 O O . LEU A 1 86 ? 0.749 -4.180 3.969 1.00 98.38 86 LEU A O 1
ATOM 679 N N . PHE A 1 87 ? -1.473 -3.925 3.873 1.00 98.38 87 PHE A N 1
ATOM 680 C CA . PHE A 1 87 ? -1.508 -3.263 2.573 1.00 98.38 87 PHE A CA 1
ATOM 681 C C . PHE A 1 87 ? -2.213 -1.911 2.661 1.00 98.38 87 PHE A C 1
ATOM 683 O O . PHE A 1 87 ? -3.425 -1.826 2.835 1.00 98.38 87 PHE A O 1
ATOM 690 N N . ASP A 1 88 ? -1.449 -0.843 2.508 1.00 98.25 88 ASP A N 1
ATOM 691 C CA . ASP A 1 88 ? -1.912 0.533 2.426 1.00 98.25 88 ASP A CA 1
ATOM 692 C C . ASP A 1 88 ? -2.152 0.951 0.968 1.00 98.25 88 ASP A C 1
ATOM 694 O O . ASP A 1 88 ? -1.415 0.567 0.052 1.00 98.25 88 ASP A O 1
ATOM 698 N N . ALA A 1 89 ? -3.179 1.771 0.746 1.00 96.25 89 ALA A N 1
ATOM 699 C CA . ALA A 1 89 ? -3.499 2.291 -0.577 1.00 96.25 89 ALA A CA 1
ATOM 700 C C . ALA A 1 89 ? -2.381 3.182 -1.142 1.00 96.25 89 ALA A C 1
ATOM 702 O O . ALA A 1 89 ? -1.984 2.992 -2.290 1.00 96.25 89 ALA A O 1
ATOM 703 N N . GLY A 1 90 ? -1.885 4.144 -0.353 1.00 92.31 90 GLY A N 1
ATOM 704 C CA . GLY A 1 90 ? -0.818 5.060 -0.763 1.00 92.31 90 GLY A CA 1
ATOM 705 C C . GLY A 1 90 ? -1.081 5.769 -2.085 1.00 92.31 90 GLY A C 1
ATOM 706 O O . GLY A 1 90 ? -0.208 5.770 -2.938 1.00 92.31 90 GLY A O 1
ATOM 707 N N . HIS A 1 91 ? -2.277 6.321 -2.310 1.00 90.12 91 HIS A N 1
ATOM 708 C CA . HIS A 1 91 ? -2.744 6.671 -3.661 1.00 90.12 91 HIS A CA 1
ATOM 709 C C . HIS A 1 91 ? -1.720 7.447 -4.519 1.00 90.12 91 HIS A C 1
ATOM 711 O O . HIS A 1 91 ? -1.532 7.131 -5.696 1.00 90.12 91 HIS A O 1
ATOM 717 N N . GLY A 1 92 ? -1.085 8.483 -3.962 1.00 85.88 92 GLY A N 1
ATOM 718 C CA . GLY A 1 92 ? -0.061 9.292 -4.625 1.00 85.88 92 GLY A CA 1
ATOM 719 C C . GLY A 1 92 ? -0.509 9.905 -5.957 1.00 85.88 92 GLY A C 1
ATOM 720 O O . GLY A 1 92 ? -1.680 9.872 -6.334 1.00 85.88 92 GLY A O 1
ATOM 721 N N . MET A 1 93 ? 0.439 10.446 -6.720 1.00 76.94 93 MET A N 1
ATOM 722 C CA . MET A 1 93 ? 0.150 11.054 -8.031 1.00 76.94 93 MET A CA 1
ATOM 723 C C . MET A 1 93 ? 0.015 10.023 -9.162 1.00 76.94 93 MET A C 1
ATOM 725 O O . MET A 1 93 ? -0.574 10.318 -10.198 1.00 76.94 93 MET A O 1
ATOM 729 N N . ARG A 1 94 ? 0.610 8.834 -8.997 1.00 73.75 94 ARG A N 1
ATOM 730 C CA . ARG A 1 94 ? 0.686 7.775 -10.022 1.00 73.75 94 ARG A CA 1
ATOM 731 C C . ARG A 1 94 ? 0.430 6.369 -9.468 1.00 73.75 94 ARG A C 1
ATOM 733 O O . ARG A 1 94 ? 0.618 5.398 -10.191 1.00 73.75 94 ARG A O 1
ATOM 740 N N . SER A 1 95 ? 0.015 6.248 -8.211 1.00 76.81 95 SER A N 1
ATOM 741 C CA . SER A 1 95 ? 0.007 4.971 -7.486 1.00 76.81 95 SER A CA 1
ATOM 742 C C . SER A 1 95 ? -1.405 4.412 -7.275 1.00 76.81 95 SER A C 1
ATOM 744 O O . SER A 1 95 ? -1.635 3.642 -6.348 1.00 76.81 95 SER A O 1
ATOM 746 N N . PHE A 1 96 ? -2.351 4.763 -8.157 1.00 90.81 96 PHE A N 1
ATOM 747 C CA . PHE A 1 96 ? -3.692 4.177 -8.191 1.00 90.81 96 PHE A CA 1
ATOM 748 C C . PHE A 1 96 ? -4.165 3.935 -9.626 1.00 90.81 96 PHE A C 1
ATOM 750 O O . PHE A 1 96 ? -4.113 4.833 -10.468 1.00 90.81 96 PHE A O 1
ATOM 757 N N . SER A 1 97 ? -4.689 2.740 -9.872 1.00 94.88 97 SER A N 1
ATOM 758 C CA . SER A 1 97 ? -5.306 2.314 -11.120 1.00 94.88 97 SER A CA 1
ATOM 759 C C . SER A 1 97 ? -6.647 1.656 -10.833 1.00 94.88 97 SER A C 1
ATOM 761 O O . SER A 1 97 ? -6.722 0.702 -10.060 1.00 94.88 97 SER A O 1
ATOM 763 N N . PHE A 1 98 ? -7.704 2.147 -11.490 1.00 96.06 98 PHE A N 1
ATOM 764 C CA . PHE A 1 98 ? -9.037 1.551 -11.387 1.00 96.06 98 PHE A CA 1
ATOM 765 C C . PHE A 1 98 ? -9.031 0.089 -11.824 1.00 96.06 98 PHE A C 1
ATOM 767 O O . PHE A 1 98 ? -9.608 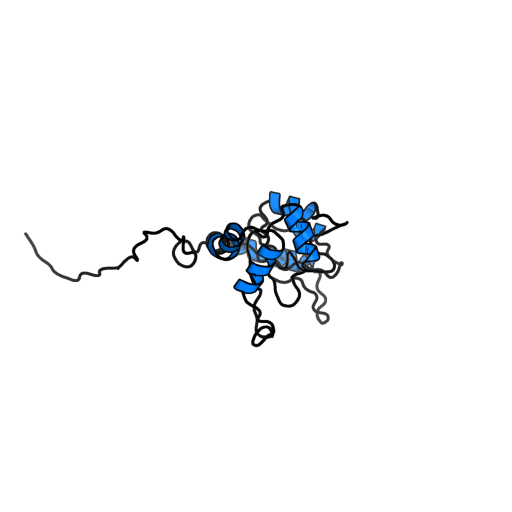-0.733 -11.138 1.00 96.06 98 PHE A O 1
ATOM 774 N N . GLN A 1 99 ? -8.292 -0.261 -12.880 1.00 96.38 99 GLN A N 1
ATOM 775 C CA . GLN A 1 99 ? -8.203 -1.645 -13.344 1.00 96.38 99 GLN A CA 1
ATOM 776 C C . GLN A 1 99 ? -7.612 -2.578 -12.276 1.00 96.38 99 GLN A C 1
ATOM 778 O O . GLN A 1 99 ? -8.117 -3.678 -12.066 1.00 96.38 99 GLN A O 1
ATOM 783 N N . ILE A 1 100 ? -6.543 -2.147 -11.598 1.00 97.06 100 ILE A N 1
ATOM 784 C CA . ILE A 1 100 ? -5.907 -2.934 -10.533 1.00 97.06 100 ILE A CA 1
ATOM 785 C C . ILE A 1 100 ? -6.836 -3.041 -9.321 1.00 97.06 100 ILE A C 1
ATOM 787 O O . ILE A 1 100 ? -6.994 -4.129 -8.768 1.00 97.06 100 ILE A O 1
ATOM 791 N N . ALA A 1 101 ? -7.473 -1.932 -8.937 1.00 97.56 101 ALA A N 1
ATOM 792 C CA . ALA A 1 101 ? -8.452 -1.909 -7.860 1.00 97.56 101 ALA A CA 1
ATOM 793 C C . ALA A 1 101 ? -9.653 -2.812 -8.164 1.00 97.56 101 ALA A C 1
ATOM 795 O O . ALA A 1 101 ? -9.942 -3.689 -7.365 1.00 97.56 101 ALA A O 1
ATOM 796 N N . ASP A 1 102 ? -10.289 -2.694 -9.324 1.00 97.88 102 ASP A N 1
ATOM 797 C CA . ASP A 1 102 ? -11.452 -3.503 -9.695 1.00 97.88 102 ASP A CA 1
ATOM 798 C C . ASP A 1 102 ? -11.149 -5.006 -9.613 1.00 97.88 102 ASP A C 1
ATOM 800 O O . ASP A 1 102 ? -11.917 -5.754 -9.011 1.00 97.88 102 ASP A O 1
ATOM 804 N N . ILE A 1 103 ? -10.000 -5.452 -10.138 1.00 98.12 103 ILE A N 1
ATOM 805 C CA . ILE A 1 103 ? -9.589 -6.865 -10.065 1.00 98.12 103 ILE A CA 1
ATOM 806 C C . ILE A 1 103 ? -9.364 -7.294 -8.609 1.00 98.12 103 ILE A C 1
ATOM 808 O O . ILE A 1 103 ? -9.892 -8.317 -8.174 1.00 98.12 103 ILE A O 1
ATOM 812 N N . ALA A 1 104 ? -8.587 -6.523 -7.845 1.00 98.25 104 ALA A N 1
ATOM 813 C CA . ALA A 1 104 ? -8.247 -6.870 -6.468 1.00 98.25 104 ALA A CA 1
ATOM 814 C C . ALA A 1 104 ? -9.485 -6.906 -5.558 1.00 98.25 104 ALA A C 1
ATOM 816 O O . ALA A 1 104 ? -9.686 -7.863 -4.813 1.00 98.25 104 ALA A O 1
ATOM 817 N N . ILE A 1 105 ? -10.344 -5.892 -5.656 1.00 98.19 105 ILE A N 1
ATOM 818 C CA . ILE A 1 105 ? -11.567 -5.748 -4.866 1.00 98.19 105 ILE A CA 1
ATOM 819 C C . ILE A 1 105 ? -12.581 -6.838 -5.248 1.00 98.19 105 ILE A C 1
ATOM 821 O O . ILE A 1 105 ? -13.190 -7.425 -4.352 1.00 98.19 105 ILE A O 1
ATOM 825 N N . ALA A 1 106 ? -12.704 -7.193 -6.534 1.00 97.88 106 ALA A N 1
ATOM 826 C CA . ALA A 1 106 ? -13.544 -8.309 -6.982 1.00 97.88 106 ALA A CA 1
ATOM 827 C C . ALA A 1 106 ? -13.080 -9.676 -6.440 1.00 97.88 106 ALA A C 1
ATOM 829 O O . ALA A 1 106 ? -13.907 -10.557 -6.209 1.00 97.88 106 ALA A O 1
ATOM 830 N N . GLU A 1 107 ? -11.779 -9.854 -6.189 1.00 98.25 107 GLU A N 1
ATOM 831 C CA . GLU A 1 107 ? -11.227 -11.040 -5.515 1.00 98.25 107 GLU A CA 1
ATOM 832 C C . GLU A 1 107 ? -11.269 -10.961 -3.977 1.00 98.25 107 GLU A C 1
ATOM 834 O O . GLU A 1 107 ? -10.801 -11.872 -3.295 1.00 98.25 107 GLU A O 1
ATOM 839 N N . GLY A 1 108 ? -11.829 -9.891 -3.404 1.00 97.88 108 GLY A N 1
ATOM 840 C CA . GLY A 1 108 ? -11.907 -9.684 -1.955 1.00 97.88 108 GLY A CA 1
ATOM 841 C C . GLY A 1 108 ? -10.612 -9.166 -1.318 1.00 97.88 108 GLY A C 1
ATOM 842 O O . GLY A 1 108 ? -10.466 -9.186 -0.093 1.00 97.88 108 GLY A O 1
ATOM 843 N N . PHE A 1 109 ? -9.656 -8.688 -2.116 1.00 98.44 109 PHE A N 1
ATOM 844 C CA . PHE A 1 109 ? -8.416 -8.091 -1.631 1.00 98.44 109 PHE A CA 1
ATOM 845 C C . PHE A 1 109 ? -8.580 -6.582 -1.378 1.00 98.44 109 PHE A C 1
ATOM 847 O O . PHE A 1 109 ? -8.255 -5.739 -2.212 1.00 98.44 109 PHE A O 1
ATOM 854 N N . PHE A 1 110 ? -9.087 -6.227 -0.194 1.00 98.19 110 PHE A N 1
ATOM 855 C CA . PHE A 1 110 ? -9.241 -4.827 0.239 1.00 98.19 110 PHE A CA 1
ATOM 856 C C . PHE A 1 110 ? -7.955 -4.254 0.872 1.00 98.19 110 PHE A C 1
ATOM 858 O O . PHE A 1 110 ? -7.268 -5.016 1.555 1.00 98.19 110 PHE A O 1
ATOM 865 N N . PRO A 1 111 ? -7.654 -2.941 0.757 1.00 97.94 111 PRO A N 1
ATOM 866 C CA . PRO A 1 111 ? -6.563 -2.290 1.505 1.00 97.94 111 PRO A CA 1
ATOM 867 C C . PRO A 1 111 ? -6.800 -2.345 3.013 1.00 97.94 111 PRO A C 1
ATOM 869 O O . PRO A 1 111 ? -7.893 -2.012 3.449 1.00 97.94 111 PRO A O 1
ATOM 872 N N . ASP A 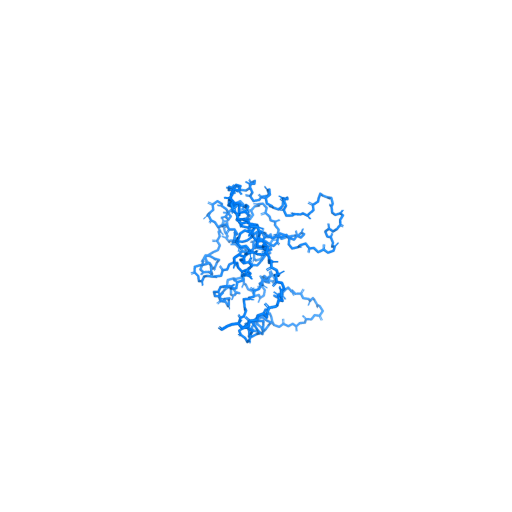1 112 ? -5.802 -2.646 3.835 1.00 98.31 112 ASP A N 1
ATOM 873 C CA . ASP A 1 112 ? -5.885 -2.502 5.297 1.00 98.31 112 ASP A CA 1
ATOM 874 C C . ASP A 1 112 ? -6.041 -1.034 5.729 1.00 98.31 112 ASP A C 1
ATOM 876 O O . ASP A 1 112 ? -6.800 -0.743 6.657 1.00 98.31 112 ASP A O 1
ATOM 880 N N . THR A 1 113 ? -5.402 -0.104 5.009 1.00 98.12 113 THR A N 1
ATOM 881 C CA . THR A 1 113 ? -5.565 1.346 5.202 1.00 98.12 113 THR A CA 1
ATOM 882 C C . THR A 1 113 ? -5.719 2.105 3.892 1.00 98.12 113 THR A C 1
ATOM 884 O O . THR A 1 113 ? -5.157 1.738 2.861 1.00 98.12 113 THR A O 1
ATOM 887 N N . ILE A 1 114 ? -6.475 3.203 3.935 1.00 98.19 114 ILE A N 1
ATOM 888 C CA . ILE A 1 114 ? -6.637 4.131 2.814 1.00 98.19 114 ILE A CA 1
ATOM 889 C C . ILE A 1 114 ? -5.885 5.420 3.140 1.00 98.19 114 ILE A C 1
ATOM 891 O O . ILE A 1 114 ? -6.283 6.179 4.022 1.00 98.19 114 ILE A O 1
ATOM 895 N N . SER A 1 115 ? -4.805 5.670 2.402 1.00 96.75 115 SER A N 1
ATOM 896 C CA . SER A 1 115 ? -3.967 6.863 2.518 1.00 96.75 115 SER A CA 1
ATOM 897 C C . SER A 1 115 ? -3.743 7.522 1.151 1.00 96.75 115 SER A C 1
ATOM 899 O O . SER A 1 115 ? -3.974 6.923 0.095 1.00 96.75 115 SER A O 1
ATOM 901 N N . THR A 1 116 ? -3.316 8.785 1.164 1.00 93.81 116 THR A N 1
ATOM 902 C CA . THR A 1 116 ? -3.230 9.621 -0.042 1.00 93.81 116 THR A CA 1
ATOM 903 C C . THR A 1 116 ? -1.823 9.775 -0.604 1.00 93.81 116 THR A C 1
ATOM 905 O O . THR A 1 116 ? -1.702 10.192 -1.753 1.00 93.81 116 THR A O 1
ATOM 908 N N . ASP A 1 117 ? -0.774 9.496 0.176 1.00 93.31 117 ASP A N 1
ATOM 909 C CA . ASP A 1 117 ? 0.615 9.887 -0.135 1.00 93.31 117 ASP A CA 1
ATOM 910 C C . ASP A 1 117 ? 0.716 11.353 -0.613 1.00 93.31 117 ASP A C 1
ATOM 912 O O . ASP A 1 117 ? 1.254 11.674 -1.671 1.00 93.31 117 ASP A O 1
ATOM 916 N N . GLN A 1 118 ? 0.086 12.271 0.125 1.00 90.44 118 GLN A N 1
ATOM 917 C CA . GLN A 1 118 ? 0.059 13.688 -0.227 1.00 90.44 118 GLN A CA 1
ATOM 918 C C . GLN A 1 118 ? 1.420 14.360 0.034 1.00 90.44 118 GLN A C 1
ATOM 920 O O . GLN A 1 118 ? 2.028 14.202 1.088 1.00 90.44 118 GLN A O 1
ATOM 925 N N . TYR A 1 119 ? 1.880 15.167 -0.925 1.00 89.62 119 TYR A N 1
ATOM 926 C CA . TYR A 1 119 ? 3.145 15.917 -0.880 1.00 89.62 119 TYR A CA 1
ATOM 927 C C . TYR A 1 119 ? 3.056 17.178 -1.755 1.00 89.62 119 TYR A C 1
ATOM 929 O O . TYR A 1 119 ? 2.045 17.395 -2.421 1.00 89.62 119 TYR A O 1
ATOM 937 N N . ASN A 1 120 ? 4.096 18.018 -1.766 1.00 89.88 120 ASN A N 1
ATOM 938 C CA . ASN A 1 120 ? 4.062 19.375 -2.336 1.00 89.88 120 ASN A CA 1
ATOM 939 C C . ASN A 1 120 ? 3.549 19.489 -3.787 1.00 89.88 120 ASN A C 1
ATOM 941 O O . ASN A 1 120 ? 2.937 20.499 -4.116 1.00 89.88 120 ASN A O 1
ATOM 945 N N . ARG A 1 121 ? 3.736 18.475 -4.641 1.00 87.38 121 ARG A N 1
ATOM 946 C CA . ARG A 1 121 ? 3.231 18.496 -6.028 1.00 87.38 121 ARG A CA 1
ATOM 947 C C . ARG A 1 121 ? 1.713 18.356 -6.144 1.00 87.38 121 ARG A C 1
ATOM 949 O O . ARG A 1 121 ? 1.165 18.667 -7.192 1.00 87.38 121 ARG A O 1
ATOM 956 N N . HIS A 1 122 ? 1.044 17.906 -5.088 1.00 87.00 122 HIS A N 1
ATOM 957 C CA . HIS A 1 122 ? -0.413 17.819 -5.035 1.00 87.00 122 HIS A CA 1
ATOM 958 C C . HIS A 1 122 ? -1.069 19.157 -4.668 1.00 87.00 122 HIS A C 1
ATOM 960 O O . HIS A 1 122 ? -2.277 19.319 -4.816 1.00 87.00 122 HIS A O 1
ATOM 966 N N . VAL A 1 123 ? -0.301 20.125 -4.160 1.00 88.88 123 VAL A N 1
ATOM 967 C CA . VAL A 1 123 ? -0.851 21.423 -3.763 1.00 88.88 123 VAL A CA 1
ATOM 968 C C . VAL A 1 123 ? -1.330 22.162 -5.011 1.00 88.88 123 VAL A C 1
ATOM 970 O O . VAL A 1 123 ? -0.553 22.405 -5.929 1.00 88.88 123 VAL A O 1
ATOM 973 N N . GLY A 1 124 ? -2.618 22.509 -5.035 1.00 89.19 124 GLY A N 1
ATOM 974 C CA . GLY A 1 124 ? -3.247 23.161 -6.185 1.00 89.19 124 GLY A CA 1
ATOM 975 C C . GLY A 1 124 ? -3.541 22.224 -7.359 1.00 89.19 124 GLY A C 1
ATOM 976 O O . GLY A 1 124 ? -3.834 22.712 -8.446 1.00 89.19 124 GLY A O 1
ATOM 977 N N . SER A 1 125 ? -3.466 20.901 -7.168 1.00 89.50 125 SER A N 1
ATOM 978 C CA . SER A 1 125 ? -3.879 19.949 -8.200 1.00 89.50 125 SER A CA 1
ATOM 979 C C . SER A 1 125 ? -5.358 20.136 -8.537 1.00 89.50 125 SER A C 1
ATOM 981 O O . SER A 1 125 ? -6.196 20.116 -7.633 1.00 89.50 125 SER A O 1
ATOM 983 N N . ASP A 1 126 ? -5.674 20.230 -9.822 1.00 88.06 126 ASP A N 1
ATOM 984 C CA . ASP A 1 126 ? -7.034 20.127 -10.336 1.00 88.06 126 ASP A CA 1
ATOM 985 C C . ASP A 1 126 ? -7.110 18.88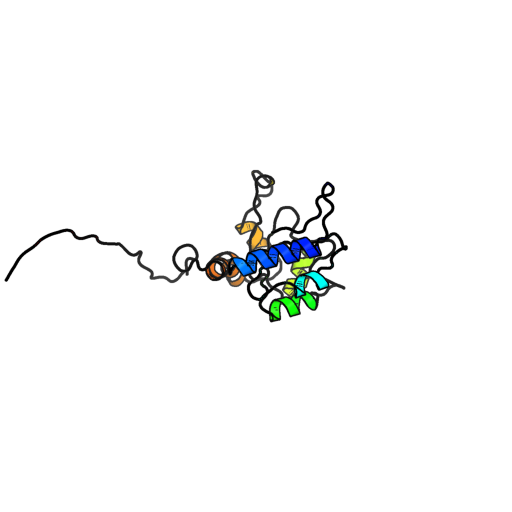9 -11.236 1.00 88.06 126 ASP A C 1
ATOM 987 O O . ASP A 1 126 ? -6.348 18.784 -12.202 1.00 88.06 126 ASP A O 1
ATOM 991 N N . PRO A 1 127 ? -7.969 17.911 -10.930 1.00 87.81 127 PRO A N 1
ATOM 992 C CA . PRO A 1 127 ? -8.895 17.870 -9.794 1.00 87.81 127 PRO A CA 1
ATOM 993 C C . PRO A 1 127 ? -8.207 17.579 -8.446 1.00 87.81 127 PRO A C 1
ATOM 995 O O . PRO A 1 127 ? -7.210 16.857 -8.409 1.00 87.81 127 PRO A O 1
ATOM 998 N N . GLN A 1 128 ? -8.767 18.101 -7.342 1.00 90.25 128 GLN A N 1
ATOM 999 C CA . GLN A 1 128 ? -8.166 18.066 -5.995 1.00 90.25 128 GLN A CA 1
ATOM 1000 C C . GLN A 1 128 ? -7.724 16.658 -5.571 1.00 90.25 128 GLN A C 1
ATOM 1002 O O . GLN A 1 128 ? -8.458 15.679 -5.743 1.00 90.25 128 GLN A O 1
ATOM 1007 N N . HIS A 1 129 ? -6.514 16.563 -5.016 1.00 91.75 129 HIS A N 1
ATOM 1008 C CA . HIS A 1 129 ? -5.973 15.346 -4.419 1.00 91.75 129 HIS A CA 1
ATOM 1009 C C . HIS A 1 129 ? -6.128 15.390 -2.901 1.00 91.75 129 HIS A C 1
ATOM 1011 O O . HIS A 1 129 ? -5.401 16.105 -2.212 1.00 91.75 129 HIS A O 1
ATOM 1017 N N . ASP A 1 130 ? -7.090 14.630 -2.386 1.00 93.44 130 ASP A N 1
ATOM 1018 C CA . ASP A 1 130 ? -7.398 14.553 -0.963 1.00 93.44 130 ASP A CA 1
ATOM 1019 C C . ASP A 1 130 ? -7.924 13.164 -0.556 1.00 93.44 130 ASP A C 1
ATOM 1021 O O . ASP A 1 130 ? -8.114 12.253 -1.375 1.00 93.44 130 ASP A O 1
ATOM 1025 N N . LEU A 1 131 ? -8.102 12.984 0.754 1.00 95.81 131 LEU A N 1
ATOM 1026 C CA . LEU A 1 131 ? -8.566 11.725 1.328 1.00 95.81 131 LEU A CA 1
ATOM 1027 C C . LEU A 1 131 ? -10.025 11.409 0.956 1.00 95.81 131 LEU A C 1
ATOM 1029 O O . LEU A 1 131 ? -10.254 10.277 0.527 1.00 95.81 131 LEU A O 1
ATOM 1033 N N . PRO A 1 132 ? -10.992 12.352 1.022 1.00 96.00 132 PRO A N 1
ATOM 1034 C CA . PRO A 1 132 ? -12.365 12.091 0.589 1.00 96.00 132 PRO A CA 1
ATOM 1035 C C . PRO A 1 132 ? -12.448 11.559 -0.838 1.00 96.00 132 PRO A C 1
ATOM 1037 O O . PRO A 1 132 ? -13.133 10.574 -1.097 1.00 96.00 132 PRO A O 1
ATOM 1040 N N . ARG A 1 133 ? -11.697 12.143 -1.769 1.00 94.50 133 ARG A N 1
ATOM 1041 C CA . ARG A 1 133 ? -11.698 11.678 -3.149 1.00 94.50 133 ARG A CA 1
ATOM 1042 C C . ARG A 1 133 ? -11.046 10.314 -3.311 1.00 94.50 133 ARG A C 1
ATOM 1044 O O . ARG A 1 133 ? -11.503 9.515 -4.124 1.00 94.50 133 ARG A O 1
ATOM 1051 N N . THR A 1 134 ? -9.986 10.046 -2.557 1.00 96.44 134 THR A N 1
ATOM 1052 C CA . THR A 1 134 ? -9.347 8.726 -2.532 1.00 96.44 134 THR A CA 1
ATOM 1053 C C . THR A 1 134 ? -10.324 7.665 -2.021 1.00 96.44 134 THR A C 1
ATOM 1055 O O . THR A 1 134 ? -10.481 6.627 -2.656 1.00 96.44 134 THR A O 1
ATOM 1058 N N . MET A 1 135 ? -11.059 7.956 -0.945 1.00 97.81 135 MET A N 1
ATOM 1059 C CA . MET A 1 135 ? -12.140 7.111 -0.429 1.00 97.81 135 MET A CA 1
ATOM 1060 C C . MET A 1 135 ? -13.232 6.867 -1.480 1.00 97.81 135 MET A C 1
ATOM 1062 O O . MET A 1 135 ? -13.614 5.719 -1.702 1.00 97.81 135 MET A O 1
ATOM 1066 N N . SER A 1 136 ? -13.682 7.910 -2.189 1.00 97.44 136 SER A N 1
ATOM 1067 C CA . SER A 1 136 ? -14.700 7.780 -3.242 1.00 97.44 136 SER A CA 1
ATOM 1068 C C . SER A 1 136 ? -14.290 6.827 -4.365 1.00 97.44 136 SER A C 1
ATOM 1070 O O . SER A 1 136 ? -15.152 6.167 -4.937 1.00 97.44 136 SER A O 1
ATOM 1072 N N . LYS A 1 137 ? -12.992 6.713 -4.676 1.00 96.94 137 LYS A N 1
ATOM 1073 C CA . LYS A 1 137 ? -12.504 5.746 -5.673 1.00 96.94 137 LYS A CA 1
ATOM 1074 C C . LYS A 1 137 ? -12.699 4.309 -5.201 1.00 96.94 137 LYS A C 1
ATOM 1076 O O . LYS A 1 137 ? -13.179 3.499 -5.978 1.00 96.94 137 LYS A O 1
ATOM 1081 N N . PHE A 1 138 ? -12.407 4.016 -3.934 1.00 98.12 138 PHE A N 1
ATOM 1082 C CA . PHE A 1 138 ? -12.621 2.682 -3.361 1.00 98.12 138 PHE A CA 1
ATOM 1083 C C . PHE A 1 138 ? -14.106 2.317 -3.230 1.00 98.12 138 PHE A C 1
ATOM 1085 O O . PHE A 1 138 ? -14.478 1.161 -3.431 1.00 98.12 138 PHE A O 1
ATOM 1092 N N . ILE A 1 139 ? -14.964 3.304 -2.948 1.00 98.25 139 ILE A N 1
ATOM 1093 C CA . ILE A 1 139 ? -16.422 3.120 -3.003 1.00 98.25 139 ILE A CA 1
ATOM 1094 C C . ILE A 1 139 ? -16.847 2.779 -4.437 1.00 98.25 139 ILE A C 1
ATOM 1096 O O . ILE A 1 139 ? -17.564 1.806 -4.657 1.00 98.25 139 ILE A O 1
ATOM 1100 N N . ALA A 1 140 ? -16.356 3.534 -5.426 1.00 97.69 140 ALA A N 1
ATOM 1101 C CA . ALA A 1 140 ? -16.677 3.313 -6.835 1.00 97.69 140 ALA A CA 1
ATOM 1102 C C . ALA A 1 140 ? -16.219 1.939 -7.359 1.00 97.69 140 ALA A C 1
ATOM 1104 O O . ALA A 1 140 ? -16.890 1.377 -8.218 1.00 97.69 140 ALA A O 1
ATOM 1105 N N . THR A 1 141 ? -15.129 1.382 -6.823 1.00 97.00 141 THR A N 1
ATOM 1106 C CA . THR A 1 141 ? -14.625 0.041 -7.178 1.00 97.00 141 THR A CA 1
ATOM 1107 C C . THR A 1 141 ? -15.334 -1.093 -6.424 1.00 97.00 141 THR A C 1
ATOM 1109 O O . THR A 1 141 ? -14.979 -2.253 -6.596 1.00 97.00 141 THR A O 1
ATOM 1112 N N . GLY A 1 142 ? -16.324 -0.793 -5.569 1.00 96.38 142 GLY A N 1
ATOM 1113 C CA . GLY A 1 142 ? -17.200 -1.796 -4.949 1.00 96.38 142 GLY A CA 1
ATOM 1114 C C . GLY A 1 142 ? -17.017 -2.034 -3.447 1.00 96.38 142 GLY A C 1
ATOM 1115 O O . GLY A 1 142 ? -17.637 -2.951 -2.907 1.00 96.38 142 GLY A O 1
ATOM 1116 N N . MET A 1 143 ? -16.209 -1.237 -2.739 1.00 98.25 143 MET A N 1
ATOM 1117 C CA . MET A 1 143 ? -16.166 -1.299 -1.271 1.00 98.25 143 MET A CA 1
ATOM 1118 C C . MET A 1 143 ? -17.375 -0.588 -0.651 1.00 98.25 143 MET A C 1
ATOM 1120 O O . MET A 1 143 ? -17.840 0.431 -1.159 1.00 98.25 143 MET A O 1
ATOM 1124 N N . SER A 1 144 ? -17.860 -1.079 0.493 1.00 98.06 144 SER A N 1
ATOM 1125 C CA . SER A 1 144 ? -18.901 -0.371 1.243 1.00 98.06 144 SER A CA 1
ATOM 1126 C C . SER A 1 144 ? -18.349 0.905 1.882 1.00 98.06 144 SER A C 1
ATOM 1128 O O . SER A 1 144 ? -17.189 0.960 2.300 1.00 98.06 144 SER A O 1
ATOM 1130 N N . GLU A 1 145 ? -19.195 1.927 2.017 1.00 97.75 145 GLU A N 1
ATOM 1131 C CA . GLU A 1 145 ? -18.818 3.190 2.663 1.00 97.75 145 GLU A CA 1
ATOM 1132 C C . GLU A 1 145 ? -18.278 2.958 4.079 1.00 97.75 145 GLU A C 1
ATOM 1134 O O . GLU A 1 145 ? -17.237 3.501 4.440 1.00 97.75 145 GLU A O 1
ATOM 1139 N N . THR A 1 146 ? -18.936 2.097 4.863 1.00 97.56 146 THR A N 1
ATOM 1140 C CA . THR A 1 146 ? -18.512 1.750 6.228 1.00 97.56 146 THR A CA 1
ATOM 1141 C C . THR A 1 146 ? -17.089 1.196 6.267 1.00 97.56 146 THR A C 1
ATOM 1143 O O . THR A 1 146 ? -16.287 1.639 7.089 1.00 97.56 146 THR A O 1
ATOM 1146 N N . GLU A 1 147 ? -16.748 0.271 5.365 1.00 97.75 147 GLU A N 1
ATOM 1147 C CA . GLU A 1 147 ? -15.399 -0.295 5.291 1.00 97.75 147 GLU A CA 1
ATOM 1148 C C . GLU A 1 147 ? -14.369 0.755 4.873 1.00 97.75 147 GLU A C 1
ATOM 1150 O O . GLU A 1 147 ? -13.286 0.831 5.455 1.00 97.75 147 GLU A O 1
ATOM 1155 N N . VAL A 1 148 ? -14.711 1.602 3.900 1.00 98.25 148 VAL A N 1
ATOM 1156 C CA . VAL A 1 148 ? -13.837 2.684 3.431 1.00 98.25 148 VAL A CA 1
ATOM 1157 C C . VAL A 1 148 ? -13.556 3.691 4.547 1.00 98.25 148 VAL A C 1
ATOM 1159 O O . VAL A 1 148 ? -12.395 4.022 4.793 1.00 98.25 148 VAL A O 1
ATOM 1162 N N . PHE A 1 149 ? -14.581 4.126 5.283 1.00 97.50 149 PHE A N 1
ATOM 1163 C CA . PHE A 1 149 ? -14.410 5.019 6.428 1.00 97.50 149 PHE A CA 1
ATOM 1164 C C . PHE A 1 149 ? -13.559 4.383 7.528 1.00 97.50 149 PHE A C 1
ATOM 1166 O O . PHE A 1 149 ? -12.649 5.036 8.044 1.00 97.50 149 PHE A O 1
ATOM 1173 N N . ALA A 1 150 ? -13.797 3.113 7.865 1.00 97.00 150 ALA A N 1
ATOM 1174 C CA . ALA A 1 150 ? -13.008 2.407 8.872 1.00 97.00 150 ALA A CA 1
ATOM 1175 C C . ALA A 1 150 ? -11.526 2.319 8.470 1.00 97.00 150 ALA A C 1
ATOM 1177 O O . ALA A 1 150 ? -10.645 2.584 9.290 1.00 97.00 150 ALA A O 1
ATOM 1178 N N . ARG A 1 151 ? -11.239 2.018 7.199 1.00 97.88 151 ARG A N 1
ATOM 1179 C CA . ARG A 1 151 ? -9.874 1.912 6.649 1.00 97.88 151 ARG A CA 1
ATOM 1180 C C . ARG A 1 151 ? -9.177 3.267 6.481 1.00 97.88 151 ARG A C 1
ATOM 1182 O O . ARG A 1 151 ? -7.952 3.307 6.418 1.00 97.88 151 ARG A O 1
ATOM 1189 N N . ALA A 1 152 ? -9.920 4.372 6.466 1.00 97.12 152 ALA A N 1
ATOM 1190 C CA . ALA A 1 152 ? -9.377 5.732 6.442 1.00 97.12 152 ALA A CA 1
ATOM 1191 C C . ALA A 1 152 ? -9.223 6.372 7.841 1.00 97.12 152 ALA A C 1
ATOM 1193 O O . ALA A 1 152 ? -8.603 7.427 7.960 1.00 97.12 152 ALA A O 1
ATOM 1194 N N . THR A 1 153 ? -9.785 5.774 8.902 1.00 94.19 153 THR A N 1
ATOM 1195 C CA . THR A 1 153 ? -9.828 6.384 10.249 1.00 94.19 153 THR A CA 1
ATOM 1196 C C . THR A 1 153 ? -9.430 5.413 11.362 1.00 94.19 153 THR A C 1
ATOM 1198 O O . THR A 1 153 ? -8.360 5.550 11.952 1.00 94.19 153 THR A O 1
ATOM 1201 N N . LEU A 1 154 ? -10.270 4.415 11.643 1.00 93.88 154 LEU A N 1
ATOM 1202 C CA . LEU A 1 154 ? -10.095 3.470 12.743 1.00 93.88 154 LEU A CA 1
ATOM 1203 C C . LEU A 1 154 ? -8.861 2.584 12.544 1.00 93.88 154 LEU A C 1
ATOM 1205 O O . LEU A 1 154 ? -8.013 2.521 13.427 1.00 93.88 154 LEU A O 1
ATOM 1209 N N . ARG A 1 155 ? -8.722 1.952 11.373 1.00 94.00 155 ARG A N 1
ATOM 1210 C CA . ARG A 1 155 ? -7.597 1.053 11.069 1.00 94.00 155 ARG A CA 1
ATOM 1211 C C . ARG A 1 155 ? -6.231 1.735 11.163 1.00 94.00 155 ARG A C 1
ATOM 1213 O O . ARG A 1 155 ? -5.381 1.208 11.874 1.00 94.00 155 ARG A O 1
ATOM 1220 N N . PRO A 1 156 ? -5.985 2.905 10.540 1.00 92.44 156 PRO A N 1
ATOM 1221 C CA . PRO A 1 156 ? -4.696 3.568 10.709 1.00 92.44 156 PRO A CA 1
ATOM 1222 C C . PRO A 1 156 ? -4.456 4.013 12.160 1.00 92.44 156 PRO A C 1
ATOM 1224 O O . PRO A 1 156 ? -3.321 3.944 12.624 1.00 92.44 156 PRO A O 1
ATOM 1227 N N . ALA A 1 157 ? -5.494 4.406 12.911 1.00 91.50 157 ALA A N 1
ATOM 1228 C CA . ALA A 1 157 ? -5.345 4.730 14.332 1.00 91.50 157 ALA A CA 1
ATOM 1229 C C . ALA A 1 157 ? -4.958 3.503 15.178 1.00 91.50 157 ALA A C 1
ATOM 1231 O O . ALA A 1 157 ? -4.084 3.620 16.035 1.00 91.50 157 ALA A O 1
ATOM 1232 N N . GLU A 1 158 ? -5.559 2.337 14.918 1.00 90.19 158 GLU A N 1
ATOM 1233 C CA . GLU A 1 158 ? -5.199 1.058 15.550 1.00 90.19 158 GLU A CA 1
ATOM 1234 C C . GLU A 1 158 ? -3.744 0.681 15.242 1.00 90.19 158 GLU A C 1
ATOM 1236 O O . GLU A 1 158 ? -2.972 0.396 16.155 1.00 90.19 158 GLU A O 1
ATOM 1241 N N . LEU A 1 159 ? -3.340 0.753 13.970 1.00 89.44 159 LEU A N 1
ATOM 1242 C CA . LEU A 1 159 ? -1.985 0.400 13.534 1.00 89.44 159 LEU A CA 1
ATOM 1243 C C . LEU A 1 159 ? -0.902 1.319 14.106 1.00 89.44 159 LEU A C 1
ATOM 1245 O O . LEU A 1 159 ? 0.217 0.877 14.356 1.00 89.44 159 LEU A O 1
ATOM 1249 N N . LEU A 1 160 ? -1.226 2.594 14.325 1.00 87.25 160 LEU A N 1
ATOM 1250 C CA . LEU A 1 160 ? -0.308 3.574 14.905 1.00 87.25 160 LEU A CA 1
ATOM 1251 C C . LEU A 1 160 ? -0.367 3.629 16.441 1.00 87.25 160 LEU A C 1
ATOM 1253 O O . LEU A 1 160 ? 0.364 4.415 17.043 1.00 87.25 160 LEU A O 1
ATOM 1257 N N . GLY A 1 161 ? -1.226 2.833 17.087 1.00 86.75 161 GLY A N 1
ATOM 1258 C CA . GLY A 1 161 ? -1.412 2.858 18.541 1.00 86.75 161 GLY A CA 1
ATOM 1259 C C . GLY A 1 161 ? -2.026 4.163 19.066 1.00 86.75 161 GLY A C 1
ATOM 1260 O O . GLY A 1 161 ? -1.814 4.528 20.220 1.00 86.75 161 GLY A O 1
ATOM 1261 N N . LEU A 1 162 ? -2.790 4.883 18.239 1.00 81.38 162 LEU A N 1
ATOM 1262 C CA . LEU A 1 162 ? -3.383 6.195 18.548 1.00 81.38 162 LEU A CA 1
ATOM 1263 C C . LEU A 1 162 ? -4.765 6.096 19.217 1.00 81.38 162 LEU A C 1
ATOM 1265 O O . LEU A 1 162 ? -5.640 6.946 19.007 1.00 81.38 162 LEU A O 1
ATOM 1269 N N . HIS A 1 163 ? -4.987 5.056 20.022 1.00 63.62 163 HIS A N 1
ATOM 1270 C CA . HIS A 1 163 ? -6.244 4.867 20.743 1.00 63.62 163 HIS A CA 1
ATOM 1271 C C . HIS A 1 163 ? -6.523 6.086 21.645 1.00 63.62 163 HIS A C 1
ATOM 1273 O O . HIS A 1 163 ? -5.789 6.353 22.593 1.00 63.62 163 HIS A O 1
ATOM 1279 N N . GLY A 1 164 ? -7.581 6.845 21.332 1.00 53.66 164 GLY A N 1
ATOM 1280 C CA . GLY A 1 164 ? -8.058 7.981 22.133 1.00 53.66 164 GLY A CA 1
ATOM 1281 C C . GLY A 1 164 ? -7.629 9.386 21.685 1.00 53.66 164 GLY A C 1
ATOM 1282 O O . GLY A 1 164 ? -8.164 10.354 22.222 1.00 53.66 164 GLY A O 1
ATOM 1283 N N . THR A 1 165 ? -6.732 9.542 20.703 1.00 53.69 165 THR A N 1
ATOM 1284 C CA . THR A 1 165 ? -6.242 10.874 20.267 1.00 53.69 165 THR A CA 1
ATOM 1285 C C . THR A 1 165 ? -6.513 11.230 18.804 1.00 53.69 165 THR A C 1
ATOM 1287 O O . THR A 1 165 ? -6.418 12.407 18.460 1.00 53.69 165 THR A O 1
ATOM 1290 N N . GLY A 1 166 ? -6.898 10.276 17.945 1.00 47.88 166 GLY A N 1
ATOM 1291 C CA . GLY A 1 166 ? -7.098 10.562 16.512 1.00 47.88 166 GLY A CA 1
ATOM 1292 C C . GLY A 1 166 ? -8.113 9.698 15.760 1.00 47.88 166 GLY A C 1
ATOM 1293 O O . GLY A 1 166 ? -8.669 10.157 14.767 1.00 47.88 166 GLY A O 1
ATOM 1294 N N . GLY A 1 167 ? -8.417 8.487 16.230 1.00 43.78 167 GLY A N 1
ATOM 1295 C CA . GLY A 1 167 ? -9.560 7.721 15.734 1.00 43.78 167 GLY A CA 1
ATOM 1296 C C . GLY A 1 167 ? -10.753 8.018 16.624 1.00 43.78 167 GLY A C 1
ATOM 1297 O O . GLY A 1 167 ? -10.779 7.538 17.750 1.00 43.78 167 GLY A O 1
ATOM 1298 N N . VAL A 1 168 ? -11.712 8.831 16.180 1.00 42.09 168 VAL A N 1
ATOM 1299 C CA . VAL A 1 168 ? -12.992 8.925 16.890 1.00 42.09 168 VAL A CA 1
ATOM 1300 C C . VAL A 1 168 ? -13.758 7.627 16.630 1.00 42.09 168 VAL A C 1
ATOM 1302 O O . VAL A 1 168 ? -14.187 7.407 15.497 1.00 42.09 168 VAL A O 1
ATOM 1305 N N . PRO A 1 169 ? -13.990 6.757 17.631 1.00 41.00 169 PRO A N 1
ATOM 1306 C CA . PRO A 1 169 ? -15.140 5.887 17.526 1.00 41.00 169 PRO A CA 1
ATOM 1307 C C . PRO A 1 169 ? -16.335 6.837 17.562 1.00 41.00 169 PRO A C 1
ATOM 1309 O O . PRO A 1 169 ? -16.491 7.601 18.517 1.00 41.00 169 PRO A O 1
ATOM 1312 N N . PHE A 1 170 ? -17.173 6.833 16.529 1.00 39.91 170 PHE A N 1
ATOM 1313 C CA . PHE A 1 170 ? -18.493 7.463 16.577 1.00 39.91 170 PHE A CA 1
ATOM 1314 C C . PHE A 1 170 ? -19.391 6.653 17.538 1.00 39.91 170 PHE A C 1
ATOM 1316 O O . PHE A 1 170 ? -20.410 6.087 17.167 1.00 39.91 170 PHE A O 1
ATOM 1323 N N . ALA A 1 171 ? -18.970 6.539 18.796 1.00 34.75 171 ALA A N 1
ATOM 1324 C CA . ALA A 1 171 ? -19.779 6.088 19.903 1.00 34.75 171 ALA A CA 1
ATOM 1325 C C . ALA A 1 171 ? -20.392 7.345 20.519 1.00 34.75 171 ALA A C 1
ATOM 1327 O O . ALA A 1 171 ? -19.689 8.193 21.075 1.00 34.75 171 ALA A O 1
ATOM 1328 N N . VAL A 1 172 ? -21.710 7.484 20.398 1.00 34.81 172 VAL A N 1
ATOM 1329 C CA . VAL A 1 172 ? -22.471 8.476 21.159 1.00 34.81 172 VAL A CA 1
ATOM 1330 C C . VAL A 1 172 ? -22.208 8.200 22.644 1.00 34.81 172 VAL A C 1
ATOM 1332 O O . VAL A 1 172 ? -22.665 7.187 23.162 1.00 34.81 172 VAL A O 1
ATOM 1335 N N . GLY A 1 173 ? -21.431 9.060 23.317 1.00 36.25 173 GLY A N 1
ATOM 1336 C CA . GLY A 1 173 ? -21.288 9.015 24.779 1.00 36.25 173 GLY A CA 1
ATOM 1337 C C . GLY A 1 173 ? -19.908 9.249 25.403 1.00 36.25 173 GLY A C 1
ATOM 1338 O O . GLY A 1 173 ? -19.845 9.285 26.627 1.00 36.25 173 GLY A O 1
ATOM 1339 N N . HIS A 1 174 ? -18.808 9.441 24.663 1.00 35.72 174 HIS A N 1
ATOM 1340 C CA . HIS A 1 174 ? -17.527 9.752 25.325 1.00 35.72 174 HIS A CA 1
ATOM 1341 C C . HIS A 1 174 ? -17.398 11.248 25.664 1.00 35.72 174 HIS A C 1
ATOM 1343 O O . HIS A 1 174 ? -17.032 12.081 24.834 1.00 35.72 174 HIS A O 1
ATOM 1349 N N . THR A 1 175 ? -17.707 11.586 26.916 1.00 33.25 175 THR A N 1
ATOM 1350 C CA . THR A 1 175 ? -17.406 12.880 27.537 1.00 33.25 175 THR A CA 1
ATOM 1351 C C . THR A 1 175 ? -15.896 13.098 27.600 1.00 33.25 175 THR A C 1
ATOM 1353 O O . THR A 1 175 ? -15.165 12.266 28.139 1.00 33.25 175 THR A O 1
ATOM 1356 N N . ARG A 1 176 ? -15.427 14.233 27.065 1.00 35.84 176 ARG A N 1
ATOM 1357 C CA . ARG A 1 176 ? -14.042 14.701 27.207 1.00 35.84 176 ARG A CA 1
ATOM 1358 C C . ARG A 1 176 ? -13.657 14.723 28.687 1.00 35.84 176 ARG A C 1
ATOM 1360 O O . ARG A 1 176 ? -14.356 15.339 29.488 1.00 35.84 176 ARG A O 1
ATOM 1367 N N . GLY A 1 177 ? -12.534 14.093 29.024 1.00 39.38 177 GLY A N 1
ATOM 1368 C CA . GLY A 1 177 ? -11.924 14.204 30.342 1.00 39.38 177 GLY A CA 1
ATOM 1369 C C . GLY A 1 177 ? -11.576 15.661 30.637 1.00 39.38 177 GLY A C 1
ATOM 1370 O O . GLY A 1 177 ? -10.645 16.215 30.058 1.00 39.38 177 GLY A O 1
ATOM 1371 N N . SER A 1 178 ? -12.340 16.287 31.527 1.00 32.53 178 SER A N 1
ATOM 1372 C CA . SER A 1 178 ? -11.931 17.510 32.201 1.00 32.53 178 SER A CA 1
ATOM 1373 C C . SER A 1 178 ? -11.037 17.118 33.372 1.00 32.53 178 SER A C 1
ATOM 1375 O O . SER A 1 178 ? -11.511 16.575 34.369 1.00 32.53 178 SER A O 1
ATOM 1377 N N . SER A 1 179 ? -9.742 17.392 33.264 1.00 34.97 179 SER A N 1
ATOM 1378 C CA . SER A 1 179 ? -8.851 17.444 34.418 1.00 34.97 179 SER A CA 1
ATOM 1379 C C . SER A 1 179 ? -9.266 18.629 35.295 1.00 34.97 179 SER A C 1
ATOM 1381 O O . SER A 1 179 ? -8.914 19.773 35.007 1.00 34.97 179 SER A O 1
ATOM 1383 N N . SER A 1 180 ? -10.045 18.375 36.346 1.00 31.08 180 SER A N 1
ATOM 1384 C CA . SER A 1 180 ? -10.257 19.345 37.418 1.00 31.08 180 SER A CA 1
ATOM 1385 C C . SER A 1 180 ? -9.066 19.283 38.370 1.00 31.08 180 SER A C 1
ATOM 1387 O O . SER A 1 180 ? -8.999 18.433 39.256 1.00 31.08 180 SER A O 1
ATOM 1389 N N . THR A 1 181 ? -8.113 20.188 38.177 1.00 35.56 181 THR A N 1
ATOM 1390 C CA . THR A 1 181 ? -7.151 20.552 39.217 1.00 35.56 181 THR A CA 1
ATOM 1391 C C . THR A 1 181 ? -7.906 21.349 40.278 1.00 35.56 181 THR A C 1
ATOM 1393 O O . THR A 1 181 ? -8.227 22.514 40.056 1.00 35.56 181 THR A O 1
ATOM 1396 N N . THR A 1 182 ? -8.206 20.742 41.424 1.00 32.12 182 THR A N 1
ATOM 1397 C CA . THR A 1 182 ? -8.577 21.482 42.638 1.00 32.12 182 THR A CA 1
ATOM 1398 C C . THR A 1 182 ? -7.369 21.574 43.557 1.00 32.12 182 THR A C 1
ATOM 1400 O O . THR A 1 182 ? -6.734 20.574 43.889 1.00 32.12 182 THR A O 1
ATOM 1403 N N . ALA A 1 183 ? -7.038 22.813 43.900 1.00 33.34 183 ALA A N 1
ATOM 1404 C CA . ALA A 1 183 ? -5.900 23.230 44.694 1.00 33.34 183 ALA A CA 1
ATOM 1405 C C . ALA A 1 183 ? -6.108 23.037 46.212 1.00 33.34 183 ALA A C 1
ATOM 1407 O O . ALA A 1 183 ? -7.226 23.150 46.699 1.00 33.34 183 ALA A O 1
ATOM 1408 N N . SER A 1 184 ? -4.974 22.860 46.908 1.00 31.66 184 SER A N 1
ATOM 1409 C CA . SER A 1 184 ? -4.577 23.430 48.219 1.00 31.66 184 SER A CA 1
ATOM 1410 C C . SER A 1 184 ? -5.397 23.213 49.511 1.00 31.66 184 SER A C 1
ATOM 1412 O O . SER A 1 184 ? -6.585 23.507 49.553 1.00 31.66 184 SER A O 1
ATOM 1414 N N . GLY A 1 185 ? -4.660 22.932 50.605 1.00 29.81 185 GLY A N 1
ATOM 1415 C CA . GLY A 1 185 ? -5.013 23.190 52.024 1.00 29.81 185 GLY A CA 1
ATOM 1416 C C . GLY A 1 185 ? -5.298 21.911 52.828 1.00 29.81 185 GLY A C 1
ATOM 1417 O O . GLY A 1 185 ? -6.270 21.237 52.534 1.00 29.81 185 GLY A O 1
ATOM 1418 N N . VAL A 1 186 ? -4.389 21.387 53.670 1.00 35.28 186 VAL A N 1
ATOM 1419 C CA . VAL A 1 186 ? -4.156 21.723 55.104 1.00 35.28 186 VAL A CA 1
ATOM 1420 C C . VAL A 1 186 ? -5.446 21.636 55.942 1.00 35.28 186 VAL A C 1
ATOM 1422 O O . VAL A 1 186 ? -6.328 22.457 55.738 1.00 35.28 186 VAL A O 1
ATOM 1425 N N . GLU A 1 187 ? -5.590 20.672 56.868 1.00 29.56 187 GLU A N 1
ATOM 1426 C CA . GLU A 1 187 ? -5.216 20.765 58.298 1.00 29.56 187 GLU A CA 1
ATOM 1427 C C . GLU A 1 187 ? -5.628 19.515 59.122 1.00 29.56 187 GLU A C 1
ATOM 1429 O O . GLU A 1 187 ? -6.437 18.698 58.689 1.00 29.56 187 GLU A O 1
ATOM 1434 N N . CYS A 1 188 ? -5.004 19.392 60.299 1.00 28.98 188 CYS A N 1
ATOM 1435 C CA . CYS A 1 188 ? -5.159 18.408 61.379 1.00 28.98 188 CYS A CA 1
ATOM 1436 C C . CYS A 1 188 ? -6.593 18.120 61.861 1.00 28.98 188 CYS A C 1
ATOM 1438 O O . CYS A 1 188 ? -7.365 19.054 62.051 1.00 28.98 188 CYS A O 1
ATOM 1440 N N . THR A 1 189 ? -6.817 16.873 62.300 1.00 42.41 189 THR A N 1
ATOM 1441 C CA . THR A 1 189 ? -7.191 16.504 63.690 1.00 42.41 189 THR A CA 1
ATOM 1442 C C . THR A 1 189 ? -6.756 15.076 63.975 1.00 42.41 189 THR A C 1
ATOM 1444 O O . THR A 1 189 ? -6.976 14.234 63.075 1.00 42.41 189 THR A O 1
#

Sequence (189 aa):
FNTMRNPAITHDPRQIMRRGLEAAEGSSRPVLYGPRFDGDFPLDEQLPCLRPGDVVTYTFGDLEDNIIAKGRVRSAVWDARARGVLFDAGHGMRSFSFQIADIAIAEGFFPDTISTDQYNRHVGSDPQHDLPRTMSKFIATGMSETEVFARATLRPAELLGLHGTGGVPFAVGHTRGSSSTTASGVECT

Foldseek 3Di:
DELEDDVVDDDDSVVVLVVQVVVCVVVVHAAAYEDYQPPSQAPLNSLVSHAALHEYELQAFPGNRHQDDPLAGDPSVVVSVVRRYFYEHCPEPGSHDLSSLLSCVVVVNDHLAYDQVDDDVQVPDVVHRDRVVSLVSNVVSPDDNVVSVCRHAVSVCVSVVVPPPTRDPPDPDDDPDDPDDDDDDDDDD

Radius of gyration: 20.74 Å; chains: 1; bounding box: 46×39×79 Å